Protein AF-A0A2X0I6F5-F1 (afdb_monomer_lite)

InterPro domains:
  IPR013783 Immunoglobulin-like fold [G3DSA:2.60.40.10] (90-177)
  IPR032109 Bacterial Ig-like domain (group 3) [PF16640] (88-177)

pLDDT: mean 79.2, std 23.41, range [26.03, 98.81]

Organism: NCBI:txid2219663

Foldseek 3Di:
DDDDPADDDDDQDDDPPPDDRDADADDDPDHDDWDDDDDDPPDPPDDRDTDDHDDDDPPDDPDDDDPPCVDDPNDDDDFDAFEKDKDKDKPDQEAAQLDKIKIKIAIQGPDPPFDQWWAWKFKAFVVHTDDIATDDRRMGMDMANADDAAKTFIKIWGPGDRHHDIDIHPGTRIHGHHFPDDEAPAEDAEEAEFDACGEYEHEAPYEYHYEYYYDANGEYAYYNYEYAEEYEAENYSEYYYANYEYNYEYEHENHPHAYYAAFADDDDVTGHHYHYNYHYYYYDPHDGD

Sequence (289 aa):
AVAGGPGRGGVGGNGARGGNGGGGGGGGWFGGAGGSGGGNPGNLYGAGGGGGSSYAGADATDVALLQGVNQGNGHATVSFRYDTTTTLTADTQSPLFGHPVTLTTTVGADNAAAATPTGTVTFSDGATALATVPLSDGQATFTTAAFQPGAHAITAAYSGDAGSTPSATADPTGLTVGFSEPCFTAAHHGPLTVGTGRSLCLAVGSTQDGPVTVRPGGALAVLGAQVHGPLSADGVAAFTACGSTFDGPVSVNGAVGSVLIGPGSGTPGDCAGNTFHGPLTLRGHVTSW

Secondary structure (DSSP, 8-state):
---PPPPPPPPPPPPPTTS---------TTTPPPPPP---TT-S------PPPP---TT--S--PPTTTTSSS--------B-EEEEEEES-SSPBTT--EEEEEEEEESSTTSPPP-SEEEEEETTEEEEEEE-BTTEEEEEE--PPSEEEEEEEEE---SSB--EE-SS-EEEEEB-SSPPB-SEEES-EEEPTT-EEEE-TT-EEES-EEE-TT-EEEEES-EEES-EEEES-SEEEEES-EEES-EEEES-SSEEEES--SS-TT--PPPEEES-EEEES-----

Structure (mmCIF, N/CA/C/O backbone):
data_AF-A0A2X0I6F5-F1
#
_entry.id   AF-A0A2X0I6F5-F1
#
loop_
_atom_site.group_PDB
_atom_site.id
_atom_site.type_symbol
_atom_site.label_atom_id
_atom_site.label_alt_id
_atom_site.label_comp_id
_atom_site.label_asym_id
_atom_site.label_entity_id
_atom_site.label_seq_id
_atom_site.pdbx_PDB_ins_code
_atom_site.Cartn_x
_atom_site.Cartn_y
_atom_site.Cartn_z
_atom_site.occupancy
_atom_site.B_iso_or_equiv
_atom_site.auth_seq_id
_atom_site.auth_comp_id
_atom_site.auth_asym_id
_atom_site.auth_atom_id
_atom_site.pdbx_PDB_model_num
ATOM 1 N N . ALA A 1 1 ? 30.486 20.948 -26.000 1.00 35.75 1 ALA A N 1
ATOM 2 C CA . ALA A 1 1 ? 30.825 21.554 -27.302 1.00 35.75 1 ALA A CA 1
ATOM 3 C C . ALA A 1 1 ? 32.309 21.921 -27.343 1.00 35.75 1 ALA A C 1
ATOM 5 O O . ALA A 1 1 ? 32.691 22.961 -26.828 1.00 35.75 1 ALA A O 1
ATOM 6 N N . VAL A 1 2 ? 33.133 21.056 -27.938 1.00 26.03 2 VAL A N 1
ATOM 7 C CA . VAL A 1 2 ? 34.415 21.412 -28.567 1.00 26.03 2 VAL A CA 1
ATOM 8 C C . VAL A 1 2 ? 34.417 20.627 -29.873 1.00 26.03 2 VAL A C 1
ATOM 10 O O . VAL A 1 2 ? 34.467 19.402 -29.860 1.00 26.03 2 VAL A O 1
ATOM 13 N N . ALA A 1 3 ? 34.235 21.319 -30.994 1.00 31.09 3 ALA A N 1
ATOM 14 C CA . ALA A 1 3 ? 34.274 20.706 -32.312 1.00 31.09 3 ALA A CA 1
ATOM 15 C C . ALA A 1 3 ? 35.741 20.433 -32.678 1.00 31.09 3 ALA A C 1
ATOM 17 O O . ALA A 1 3 ? 36.478 21.353 -33.028 1.00 31.09 3 ALA A O 1
ATOM 18 N N . GLY A 1 4 ? 36.177 19.178 -32.563 1.00 29.41 4 GLY A N 1
ATOM 19 C CA . GLY A 1 4 ? 37.415 18.720 -33.189 1.00 29.41 4 GLY A CA 1
ATOM 20 C C . GLY A 1 4 ? 37.189 18.597 -34.695 1.00 29.41 4 GLY A C 1
ATOM 21 O O . GLY A 1 4 ? 36.314 17.850 -35.124 1.00 29.41 4 GLY A O 1
ATOM 22 N N . GLY A 1 5 ? 37.924 19.372 -35.496 1.00 28.84 5 GLY A N 1
ATOM 23 C CA . GLY A 1 5 ? 37.852 19.305 -36.958 1.00 28.84 5 GLY A CA 1
ATOM 24 C C . GLY A 1 5 ? 38.252 17.927 -37.515 1.00 28.84 5 GLY A C 1
ATOM 25 O O . GLY A 1 5 ? 38.877 17.138 -36.804 1.00 28.84 5 GLY A O 1
ATOM 26 N N . PRO A 1 6 ? 37.928 17.624 -38.787 1.00 33.03 6 PRO A N 1
ATOM 27 C CA . PRO A 1 6 ? 38.284 16.350 -39.405 1.00 33.03 6 PRO A CA 1
ATOM 28 C C . PRO A 1 6 ? 39.809 16.172 -39.411 1.00 33.03 6 PRO A C 1
ATOM 30 O O . PRO A 1 6 ? 40.542 16.985 -39.982 1.00 33.03 6 PRO A O 1
ATOM 33 N N . GLY A 1 7 ? 40.289 15.116 -38.749 1.00 33.50 7 GLY A N 1
ATOM 34 C CA . GLY A 1 7 ? 41.703 14.757 -38.716 1.00 33.50 7 GLY A CA 1
ATOM 35 C C . GLY A 1 7 ? 42.227 14.495 -40.129 1.00 33.50 7 GLY A C 1
ATOM 36 O O . GLY A 1 7 ? 41.637 13.737 -40.896 1.00 33.50 7 GLY A O 1
ATOM 37 N N . ARG A 1 8 ? 43.337 15.141 -40.499 1.00 37.66 8 ARG A N 1
ATOM 38 C CA . ARG A 1 8 ? 44.033 14.871 -41.763 1.00 37.66 8 ARG A CA 1
ATOM 39 C C . ARG A 1 8 ? 44.790 13.550 -41.639 1.00 37.66 8 ARG A C 1
ATOM 41 O O . ARG A 1 8 ? 45.567 13.382 -40.704 1.00 37.66 8 ARG A O 1
ATOM 48 N N . GLY A 1 9 ? 44.588 12.640 -42.593 1.00 38.38 9 GLY A N 1
ATOM 49 C CA . GLY A 1 9 ? 45.345 11.392 -42.680 1.00 38.38 9 GLY A CA 1
ATOM 50 C C . GLY A 1 9 ? 46.851 11.656 -42.775 1.00 38.38 9 GLY A C 1
ATOM 51 O O . GLY A 1 9 ? 47.293 12.485 -43.572 1.00 38.38 9 GLY A O 1
ATOM 52 N N . GLY A 1 10 ? 47.636 10.966 -41.947 1.00 40.09 10 GLY A N 1
ATOM 53 C CA . GLY A 1 10 ? 49.091 10.952 -42.068 1.00 40.09 10 GLY A CA 1
ATOM 54 C C . GLY A 1 10 ? 49.519 10.217 -43.339 1.00 40.09 10 GLY A C 1
ATOM 55 O O . GLY A 1 10 ? 48.923 9.211 -43.718 1.00 40.09 10 GLY A O 1
ATOM 56 N N . VAL A 1 11 ? 50.557 10.720 -44.006 1.00 40.59 11 VAL A N 1
ATOM 57 C CA . VAL A 1 11 ? 51.144 10.073 -45.185 1.00 40.59 11 VAL A CA 1
ATOM 58 C C . VAL A 1 11 ? 51.887 8.817 -44.725 1.00 40.59 11 VAL A C 1
ATOM 60 O O . VAL A 1 11 ? 52.769 8.904 -43.871 1.00 40.59 11 VAL A O 1
ATOM 63 N N . GLY A 1 12 ? 51.531 7.652 -45.271 1.00 42.72 12 GLY A N 1
ATOM 64 C CA . GLY A 1 12 ? 52.251 6.405 -45.017 1.00 42.72 12 GLY A CA 1
ATOM 65 C C . GLY A 1 12 ? 53.734 6.541 -45.380 1.00 42.72 12 GLY A C 1
ATOM 66 O O . GLY A 1 12 ? 54.079 7.083 -46.430 1.00 42.72 12 GLY A O 1
ATOM 67 N N . GLY A 1 13 ? 54.619 6.076 -44.497 1.00 40.34 13 GLY A N 1
ATOM 68 C CA . GLY A 1 13 ? 56.057 6.077 -44.750 1.00 40.34 13 GLY A CA 1
ATOM 69 C C . GLY A 1 13 ? 56.413 5.078 -45.848 1.00 40.34 13 GLY A C 1
ATOM 70 O O . GLY A 1 13 ? 56.245 3.874 -45.673 1.00 40.34 13 GLY A O 1
ATOM 71 N N . ASN A 1 14 ? 56.937 5.565 -46.972 1.00 42.41 14 ASN A N 1
ATOM 72 C CA . ASN A 1 14 ? 57.551 4.702 -47.975 1.00 42.41 14 ASN A CA 1
ATOM 73 C C . ASN A 1 14 ? 58.881 4.174 -47.423 1.00 42.41 14 ASN A C 1
ATOM 75 O O . ASN A 1 14 ? 59.799 4.953 -47.161 1.00 42.41 14 ASN A O 1
ATOM 79 N N . GLY A 1 15 ? 59.003 2.854 -47.274 1.00 40.69 15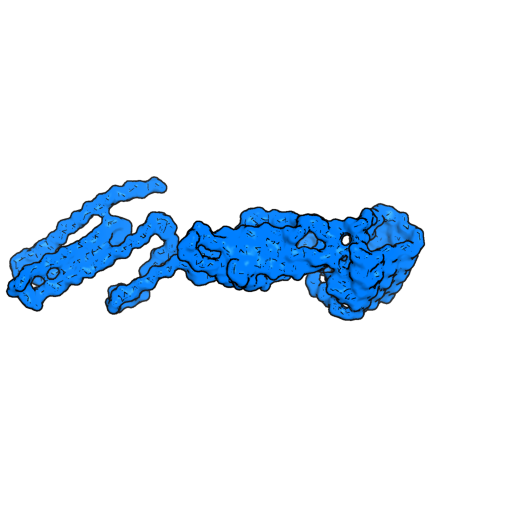 GLY A N 1
ATOM 80 C CA . GLY A 1 15 ? 60.298 2.215 -47.050 1.00 40.69 15 GLY A CA 1
ATOM 81 C C . GLY A 1 15 ? 61.239 2.541 -48.211 1.00 40.69 15 GLY A C 1
ATOM 82 O O . GLY A 1 15 ? 60.904 2.321 -49.376 1.00 40.69 15 GLY A O 1
ATOM 83 N N . ALA A 1 16 ? 62.408 3.106 -47.911 1.00 39.41 16 ALA A N 1
ATOM 84 C CA . ALA A 1 16 ? 63.447 3.312 -48.910 1.00 39.41 16 ALA A CA 1
ATOM 85 C C . ALA A 1 16 ? 63.927 1.961 -49.473 1.00 39.41 16 ALA A C 1
ATOM 87 O O . ALA A 1 16 ? 63.877 0.931 -48.796 1.00 39.41 16 ALA A O 1
ATOM 88 N N . ARG A 1 17 ? 64.387 1.984 -50.732 1.00 42.88 17 ARG A N 1
ATOM 89 C CA . ARG A 1 17 ? 64.837 0.823 -51.519 1.00 42.88 17 ARG A CA 1
ATOM 90 C C . ARG A 1 17 ? 65.667 -0.156 -50.675 1.00 42.88 17 ARG A C 1
ATOM 92 O O . ARG A 1 17 ? 66.806 0.139 -50.335 1.00 42.88 17 ARG A O 1
ATOM 99 N N . GLY A 1 18 ? 65.093 -1.329 -50.402 1.00 45.38 18 GLY A N 1
ATOM 100 C CA . GLY A 1 18 ? 65.794 -2.485 -49.833 1.00 45.38 18 GLY A CA 1
ATOM 101 C C . GLY A 1 18 ? 65.511 -2.809 -48.364 1.00 45.38 18 GLY A C 1
ATOM 102 O O . GLY A 1 18 ? 65.988 -3.835 -47.895 1.00 45.38 18 GLY A O 1
ATOM 103 N N . GLY A 1 19 ? 64.729 -2.004 -47.640 1.00 40.81 19 GLY A N 1
ATOM 104 C CA . GLY A 1 19 ? 64.292 -2.341 -46.280 1.00 40.81 19 GLY A CA 1
ATOM 105 C C . GLY A 1 19 ? 62.839 -2.805 -46.248 1.00 40.81 19 GLY A C 1
ATOM 106 O O . GLY A 1 19 ? 61.990 -2.167 -46.868 1.00 40.81 19 GLY A O 1
ATOM 107 N N . ASN A 1 20 ? 62.549 -3.890 -45.519 1.00 42.56 20 ASN A N 1
ATOM 108 C CA . ASN A 1 20 ? 61.185 -4.336 -45.218 1.00 42.56 20 ASN A CA 1
ATOM 109 C C . ASN A 1 20 ? 60.343 -3.136 -44.750 1.00 42.56 20 ASN A C 1
ATOM 111 O O . ASN A 1 20 ? 60.599 -2.568 -43.689 1.00 42.56 20 ASN A O 1
ATOM 115 N N . GLY A 1 21 ? 59.370 -2.721 -45.564 1.00 41.62 21 GLY A N 1
ATOM 116 C CA . GLY A 1 21 ? 58.470 -1.624 -45.229 1.00 41.62 21 GLY A CA 1
ATOM 117 C C . GLY A 1 21 ? 57.586 -2.034 -44.058 1.00 41.62 21 GLY A C 1
ATOM 118 O O . GLY A 1 21 ? 56.779 -2.952 -44.185 1.00 41.62 21 GLY A O 1
ATOM 119 N N . GLY A 1 22 ? 57.770 -1.382 -42.910 1.00 42.75 22 GLY A N 1
ATOM 120 C CA . GLY A 1 22 ? 56.923 -1.575 -41.739 1.00 42.75 22 GLY A CA 1
ATOM 121 C C . GLY A 1 22 ? 55.482 -1.177 -42.049 1.00 42.75 22 GLY A C 1
ATOM 122 O O . GLY A 1 22 ? 55.227 -0.077 -42.538 1.00 42.75 22 GLY A O 1
ATOM 123 N N . GLY A 1 23 ? 54.540 -2.077 -41.766 1.00 44.69 23 GLY A N 1
ATOM 124 C CA . GLY A 1 23 ? 53.114 -1.784 -41.837 1.00 44.69 23 GLY A CA 1
ATOM 125 C C . GLY A 1 23 ? 52.745 -0.722 -40.804 1.00 44.69 23 GLY A C 1
ATOM 126 O O . GLY A 1 23 ? 52.821 -0.965 -39.602 1.00 44.69 23 GLY A O 1
ATOM 127 N N . GLY A 1 24 ? 52.360 0.466 -41.266 1.00 42.66 24 GLY A N 1
ATOM 128 C CA . GLY A 1 24 ? 51.796 1.508 -40.416 1.00 42.66 24 GLY A CA 1
ATOM 129 C C . GLY A 1 24 ? 50.332 1.207 -40.112 1.00 42.66 24 GLY A C 1
ATOM 130 O O . GLY A 1 24 ? 49.461 1.543 -40.906 1.00 42.66 24 GLY A O 1
ATOM 131 N N . GLY A 1 25 ? 50.061 0.572 -38.973 1.00 44.75 25 GLY A N 1
ATOM 132 C CA . GLY A 1 25 ? 48.714 0.442 -38.417 1.00 44.75 25 GLY A CA 1
ATOM 133 C C . GLY A 1 25 ? 48.509 1.476 -37.316 1.00 44.75 25 GLY A C 1
ATOM 134 O O . GLY A 1 25 ? 48.943 1.263 -36.190 1.00 44.75 25 GLY A O 1
ATOM 135 N N . GLY A 1 26 ? 47.882 2.606 -37.636 1.00 41.06 26 GLY A N 1
ATOM 136 C CA . GLY A 1 26 ? 47.546 3.644 -36.662 1.00 41.06 26 GLY A CA 1
ATOM 137 C C . GLY A 1 26 ? 46.063 3.978 -36.719 1.00 41.06 26 GLY A C 1
ATOM 138 O O . GLY A 1 26 ? 45.663 4.842 -37.489 1.00 41.06 26 GLY A O 1
ATOM 139 N N . GLY A 1 27 ? 45.251 3.295 -35.911 1.00 39.97 27 GLY A N 1
ATOM 140 C CA . GLY A 1 27 ? 43.873 3.691 -35.625 1.00 39.97 27 GLY A CA 1
ATOM 141 C C . GLY A 1 27 ? 43.827 4.397 -34.276 1.00 39.97 27 GLY A C 1
ATOM 142 O O . GLY A 1 27 ? 43.812 3.740 -33.240 1.00 39.97 27 GLY A O 1
ATOM 143 N N . GLY A 1 28 ? 43.872 5.728 -34.281 1.00 38.62 28 GLY A N 1
ATOM 144 C CA . GLY A 1 28 ? 43.653 6.537 -33.084 1.00 38.62 28 GLY A CA 1
ATOM 145 C C . GLY A 1 28 ? 42.161 6.693 -32.791 1.00 38.62 28 GLY A C 1
ATOM 146 O O . GLY A 1 28 ? 41.360 6.880 -33.708 1.00 38.62 28 GLY A O 1
ATOM 147 N N . TRP A 1 29 ? 41.804 6.633 -31.507 1.00 41.56 29 TRP A N 1
ATOM 148 C CA . TRP A 1 29 ? 40.498 7.059 -31.006 1.00 41.56 29 TRP A CA 1
ATOM 149 C C . TRP A 1 29 ? 40.222 8.518 -31.408 1.00 41.56 29 TRP A C 1
ATOM 151 O O . TRP A 1 29 ? 41.114 9.360 -31.328 1.00 41.56 29 TRP A O 1
ATOM 161 N N . PHE A 1 30 ? 38.978 8.784 -31.820 1.00 41.03 30 PHE A N 1
ATOM 162 C CA . PHE A 1 30 ? 38.472 10.036 -32.404 1.00 41.03 30 PHE A CA 1
ATOM 163 C C . PHE A 1 30 ? 39.052 10.385 -33.791 1.00 41.03 30 PHE A C 1
ATOM 165 O O . PHE A 1 30 ? 40.019 11.127 -33.931 1.00 41.03 30 PHE A O 1
ATOM 172 N N . GLY A 1 31 ? 38.382 9.902 -34.847 1.00 43.06 31 GLY A N 1
ATOM 173 C CA . GLY A 1 31 ? 38.501 10.467 -36.199 1.00 43.06 31 GLY A CA 1
ATOM 174 C C . GLY A 1 31 ? 39.571 9.878 -37.129 1.00 43.06 31 GLY A C 1
ATOM 175 O O . GLY A 1 31 ? 39.918 10.528 -38.112 1.00 43.06 31 GLY A O 1
ATOM 176 N N . GLY A 1 32 ? 40.091 8.673 -36.875 1.00 39.78 32 GLY A N 1
ATOM 177 C CA . GLY A 1 32 ? 41.013 7.999 -37.800 1.00 39.78 32 GLY A CA 1
ATOM 178 C C . GLY A 1 32 ? 40.299 7.143 -38.856 1.00 39.78 32 GLY A C 1
ATOM 179 O O . GLY A 1 32 ? 39.608 6.192 -38.505 1.00 39.78 32 GLY A O 1
ATOM 180 N N . ALA A 1 33 ? 40.502 7.433 -40.145 1.00 43.06 33 ALA A N 1
ATOM 181 C CA . ALA A 1 33 ? 40.177 6.504 -41.231 1.00 43.06 33 ALA A CA 1
ATOM 182 C C . ALA A 1 33 ? 41.292 5.451 -41.380 1.00 43.06 33 ALA A C 1
ATOM 184 O O . ALA A 1 33 ? 42.475 5.793 -41.324 1.00 43.06 33 ALA A O 1
ATOM 185 N N . GLY A 1 34 ? 40.919 4.181 -41.571 1.00 43.41 34 GLY A N 1
ATOM 186 C CA . GLY A 1 34 ? 41.863 3.082 -41.801 1.00 43.41 34 GLY A CA 1
ATOM 187 C C . GLY A 1 34 ? 42.723 3.293 -43.054 1.00 43.41 34 GLY A C 1
ATOM 188 O O . GLY A 1 34 ? 42.237 3.754 -44.086 1.00 43.41 34 GLY A O 1
ATOM 189 N N . GLY A 1 35 ? 44.014 2.966 -42.965 1.00 43.16 35 GLY A N 1
ATOM 190 C CA . GLY A 1 35 ? 44.938 3.009 -44.099 1.00 43.16 35 GLY A CA 1
ATOM 191 C C . GLY A 1 35 ? 44.871 1.736 -44.948 1.00 43.16 35 GLY A C 1
ATOM 192 O O . GLY A 1 35 ? 44.816 0.629 -44.414 1.00 43.16 35 GLY A O 1
ATOM 193 N N . SER A 1 36 ? 44.921 1.885 -46.272 1.00 44.38 36 SER A N 1
ATOM 194 C CA . SER A 1 36 ? 45.054 0.771 -47.219 1.00 44.38 36 SER A CA 1
ATOM 195 C C . SER A 1 36 ? 46.531 0.420 -47.423 1.00 44.38 36 SER A C 1
ATOM 197 O O . SER A 1 36 ? 47.330 1.286 -47.782 1.00 44.38 36 SER A O 1
ATOM 199 N N . GLY A 1 37 ? 46.903 -0.849 -47.245 1.00 44.50 37 GLY A N 1
ATOM 200 C CA . GLY A 1 37 ? 48.235 -1.340 -47.601 1.00 44.50 37 GLY A CA 1
ATOM 201 C C . GLY A 1 37 ? 48.390 -1.487 -49.119 1.00 44.50 37 GLY A C 1
ATOM 202 O O . GLY A 1 37 ? 47.609 -2.188 -49.756 1.00 44.50 37 GLY A O 1
ATOM 203 N N . GLY A 1 38 ? 49.397 -0.838 -49.706 1.00 41.88 38 GLY A N 1
ATOM 204 C CA . GLY A 1 38 ? 49.761 -1.014 -51.114 1.00 41.88 38 GLY A CA 1
ATOM 205 C C . GLY A 1 38 ? 50.753 -2.164 -51.291 1.00 41.88 38 GLY A C 1
ATOM 206 O O . GLY A 1 38 ? 51.904 -2.047 -50.880 1.00 41.88 38 GLY A O 1
ATOM 207 N N . GLY A 1 39 ? 50.319 -3.263 -51.912 1.00 45.28 39 GLY A N 1
ATOM 208 C CA . GLY A 1 39 ? 51.197 -4.342 -52.376 1.00 45.28 39 GLY A CA 1
ATOM 209 C C . GLY A 1 39 ? 51.501 -4.210 -53.872 1.00 45.28 39 GLY A C 1
ATOM 210 O O . GLY A 1 39 ? 50.617 -3.888 -54.663 1.00 45.28 39 GLY A O 1
ATOM 211 N N . ASN A 1 40 ? 52.749 -4.460 -54.273 1.00 43.09 40 ASN A N 1
ATOM 212 C CA . ASN A 1 40 ? 53.162 -4.518 -55.679 1.00 43.09 40 ASN A CA 1
ATOM 213 C C . ASN A 1 40 ? 52.803 -5.911 -56.264 1.00 43.09 40 ASN A C 1
ATOM 215 O O . ASN A 1 40 ? 53.197 -6.900 -55.644 1.00 43.09 40 ASN A O 1
ATOM 219 N N . PRO A 1 41 ? 52.136 -6.056 -57.432 1.00 45.97 41 PRO A N 1
ATOM 220 C CA . PRO A 1 41 ? 51.598 -7.347 -57.907 1.00 45.97 41 PRO A CA 1
ATOM 221 C C . PRO A 1 41 ? 52.640 -8.420 -58.278 1.00 45.97 41 PRO A C 1
ATOM 223 O O . PRO A 1 41 ? 52.269 -9.525 -58.660 1.00 45.97 41 PRO A O 1
ATOM 226 N N . GLY A 1 42 ? 53.937 -8.101 -58.216 1.00 47.50 42 GLY A N 1
ATOM 227 C CA . GLY A 1 42 ? 55.028 -8.957 -58.694 1.00 47.50 42 GLY A CA 1
ATOM 228 C C . GLY A 1 42 ? 55.922 -9.581 -57.618 1.00 47.50 42 GLY A C 1
ATOM 229 O O . GLY A 1 42 ? 56.912 -10.209 -57.981 1.00 47.50 42 GLY A O 1
ATOM 230 N N . ASN A 1 43 ? 55.643 -9.404 -56.320 1.00 44.62 43 ASN A N 1
ATOM 231 C CA . ASN A 1 43 ? 56.474 -9.972 -55.250 1.00 44.62 43 ASN A CA 1
ATOM 232 C C . ASN A 1 43 ? 55.610 -10.670 -54.186 1.00 44.62 43 ASN A C 1
ATOM 234 O O . ASN A 1 43 ? 54.793 -10.036 -53.527 1.00 44.62 43 ASN A O 1
ATOM 238 N N . LEU A 1 44 ? 55.802 -11.982 -54.024 1.00 44.00 44 LEU A N 1
ATOM 239 C CA . LEU A 1 44 ? 54.988 -12.894 -53.201 1.00 44.00 44 LEU A CA 1
ATOM 240 C C . LEU A 1 44 ? 55.193 -12.764 -51.675 1.00 44.00 44 LEU A C 1
ATOM 242 O O . LEU A 1 44 ? 54.665 -13.577 -50.923 1.00 44.00 44 LEU A O 1
ATOM 246 N N . TYR A 1 45 ? 55.892 -11.735 -51.187 1.00 42.94 45 TYR A N 1
ATOM 247 C CA . TYR A 1 45 ? 56.078 -11.494 -49.751 1.00 42.94 45 TYR A CA 1
ATOM 248 C C . TYR A 1 45 ? 55.804 -10.028 -49.403 1.00 42.94 45 TYR A C 1
ATOM 250 O O . TYR A 1 45 ? 56.675 -9.167 -49.508 1.00 42.94 45 TYR A O 1
ATOM 258 N N . GLY A 1 46 ? 54.565 -9.748 -48.998 1.00 38.84 46 GLY A N 1
ATOM 259 C CA . GLY A 1 46 ? 54.124 -8.423 -48.565 1.00 38.84 46 GLY A CA 1
ATOM 260 C C . GLY A 1 46 ? 52.621 -8.378 -48.311 1.00 38.84 46 GLY A C 1
ATOM 261 O O . GLY A 1 46 ? 51.898 -7.679 -49.013 1.00 38.84 46 GLY A O 1
ATOM 262 N N . ALA A 1 47 ? 52.131 -9.159 -47.346 1.00 42.19 47 ALA A N 1
ATOM 263 C CA . ALA A 1 47 ? 50.737 -9.090 -46.918 1.00 42.19 47 ALA A CA 1
ATOM 264 C C . ALA A 1 47 ? 50.523 -7.815 -46.081 1.00 42.19 47 ALA A C 1
ATOM 266 O O . ALA A 1 47 ? 50.882 -7.762 -44.907 1.00 42.19 47 ALA A O 1
ATOM 267 N N . GLY A 1 48 ? 49.974 -6.768 -46.697 1.00 41.59 48 GLY A N 1
ATOM 268 C CA . GLY A 1 48 ? 49.501 -5.583 -45.985 1.00 41.59 48 GLY A CA 1
ATOM 269 C C . GLY A 1 48 ? 48.155 -5.874 -45.323 1.00 41.59 48 GLY A C 1
ATOM 270 O O . GLY A 1 48 ? 47.166 -6.089 -46.018 1.00 41.59 48 GLY A O 1
ATOM 271 N N . GLY A 1 49 ? 48.111 -5.899 -43.990 1.00 43.56 49 GLY A N 1
ATOM 272 C CA . GLY A 1 49 ? 46.864 -6.031 -43.236 1.00 43.56 49 GLY A CA 1
ATOM 273 C C . GLY A 1 49 ? 46.075 -4.720 -43.241 1.00 43.56 49 GLY A C 1
ATOM 274 O O . GLY A 1 49 ? 46.594 -3.689 -42.821 1.00 43.56 49 GLY A O 1
ATOM 275 N N . GLY A 1 50 ? 44.826 -4.753 -43.712 1.00 44.41 50 GLY A N 1
ATOM 276 C CA . GLY A 1 50 ? 43.876 -3.654 -43.536 1.00 44.41 50 GLY A CA 1
ATOM 277 C C . GLY A 1 50 ? 43.279 -3.706 -42.131 1.00 44.41 50 GLY A C 1
ATOM 278 O O . GLY A 1 50 ? 42.588 -4.663 -41.793 1.00 44.41 50 GLY A O 1
ATOM 279 N N . GLY A 1 51 ? 43.558 -2.701 -41.301 1.00 47.84 51 GLY A N 1
ATOM 280 C CA . GLY A 1 51 ? 42.892 -2.540 -40.009 1.00 47.84 51 GLY A CA 1
ATOM 281 C C . GLY A 1 51 ? 41.529 -1.877 -40.202 1.00 47.84 51 GLY A C 1
ATOM 282 O O . GLY A 1 51 ? 41.464 -0.754 -40.699 1.00 47.84 51 GLY A O 1
ATOM 283 N N . GLY A 1 52 ? 40.445 -2.557 -39.827 1.00 46.09 52 GLY A N 1
ATOM 284 C CA . GLY A 1 52 ? 39.120 -1.941 -39.751 1.00 46.09 52 GLY A CA 1
ATOM 285 C C . GLY A 1 52 ? 39.075 -0.900 -38.630 1.00 46.09 52 GLY A C 1
ATOM 286 O O . GLY A 1 52 ? 39.558 -1.149 -37.529 1.00 46.09 52 GLY A O 1
ATOM 287 N N . SER A 1 53 ? 38.510 0.274 -38.902 1.00 51.09 53 SER A N 1
ATOM 288 C CA . SER A 1 53 ? 38.225 1.292 -37.888 1.00 51.09 53 SER A CA 1
ATOM 289 C C . SER A 1 53 ? 36.801 1.105 -37.362 1.00 51.09 53 SER A C 1
ATOM 291 O O . SER A 1 53 ? 35.857 1.118 -38.151 1.00 51.09 53 SER A O 1
ATOM 293 N N . SER A 1 54 ? 36.628 0.960 -36.049 1.00 53.12 54 SER A N 1
ATOM 294 C CA . SER A 1 54 ? 35.318 1.018 -35.390 1.00 53.12 54 SER A CA 1
ATOM 295 C C . SER A 1 54 ? 35.013 2.453 -34.947 1.00 53.12 54 SER A C 1
ATOM 297 O O . SER A 1 54 ? 35.873 3.116 -34.369 1.00 53.12 54 SER A O 1
ATOM 299 N N . TYR A 1 55 ? 33.794 2.925 -35.207 1.00 54.09 55 TYR A N 1
ATOM 300 C CA . TYR A 1 55 ? 33.303 4.248 -34.811 1.00 54.09 55 TYR A CA 1
ATOM 301 C C . TYR A 1 55 ? 32.267 4.100 -33.693 1.00 54.09 55 TYR A C 1
ATOM 303 O O . TYR A 1 55 ? 31.328 3.320 -33.833 1.00 54.09 55 TYR A O 1
ATOM 311 N N . ALA A 1 56 ? 32.432 4.857 -32.609 1.00 53.50 56 ALA A N 1
ATOM 312 C CA . ALA A 1 56 ? 31.403 5.068 -31.597 1.00 53.50 56 ALA A CA 1
ATOM 313 C C . ALA A 1 56 ? 30.845 6.490 -31.754 1.00 53.50 56 ALA A C 1
ATOM 315 O O . ALA A 1 56 ? 31.613 7.433 -31.970 1.00 53.50 56 ALA A O 1
ATOM 316 N N . GLY A 1 57 ? 29.519 6.628 -31.679 1.00 50.84 57 GLY A N 1
ATOM 317 C CA . GLY A 1 57 ? 28.837 7.923 -31.704 1.00 50.84 57 GLY A CA 1
ATOM 318 C C . GLY A 1 57 ? 29.273 8.820 -30.544 1.00 50.84 57 GLY A C 1
ATOM 319 O O . GLY A 1 57 ? 29.772 8.341 -29.528 1.00 50.84 57 GLY A O 1
ATOM 320 N N . ALA A 1 58 ? 29.104 10.135 -30.695 1.00 53.06 58 ALA A N 1
ATOM 321 C CA . ALA A 1 58 ? 29.495 11.110 -29.668 1.00 53.06 58 ALA A CA 1
ATOM 322 C C . ALA A 1 58 ? 28.666 11.000 -28.369 1.00 53.06 58 ALA A C 1
ATOM 324 O O . ALA A 1 58 ? 29.043 11.567 -27.347 1.00 53.06 58 ALA A O 1
ATOM 325 N N . ASP A 1 59 ? 27.545 10.293 -28.439 1.00 52.19 59 ASP A N 1
ATOM 326 C CA . ASP A 1 59 ? 26.588 9.973 -27.385 1.00 52.19 59 ASP A CA 1
ATOM 327 C C . ASP A 1 59 ? 26.819 8.591 -26.746 1.00 52.19 59 ASP A C 1
ATOM 329 O O . ASP A 1 59 ? 26.161 8.256 -25.765 1.00 52.19 59 ASP A O 1
ATOM 333 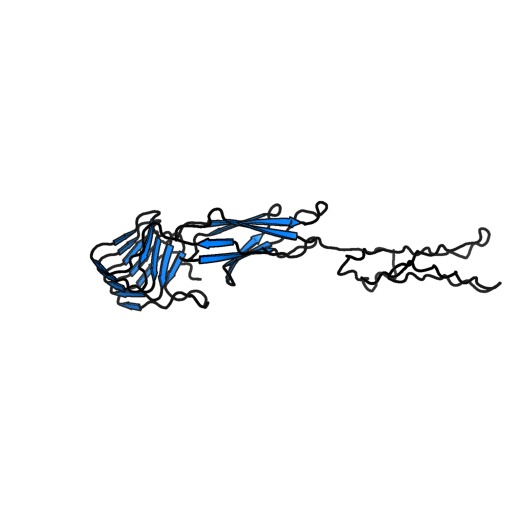N N . ALA A 1 60 ? 27.765 7.793 -27.254 1.00 53.38 60 ALA A N 1
ATOM 334 C CA . ALA A 1 60 ? 28.057 6.477 -26.699 1.00 53.38 60 ALA A CA 1
ATOM 335 C C . ALA A 1 60 ? 28.771 6.583 -25.338 1.00 53.38 60 ALA A C 1
ATOM 337 O O . ALA A 1 60 ? 29.857 7.158 -25.226 1.00 53.38 60 ALA A O 1
ATOM 338 N N . THR A 1 61 ? 28.187 5.974 -24.308 1.00 52.94 61 THR A N 1
ATOM 339 C CA . THR A 1 61 ? 28.767 5.810 -22.966 1.00 52.94 61 THR A CA 1
ATOM 340 C C . THR A 1 61 ? 29.233 4.360 -22.756 1.00 52.94 61 THR A C 1
ATOM 342 O O . THR A 1 61 ? 28.858 3.469 -23.514 1.00 52.94 61 THR A O 1
ATOM 345 N N . ASP A 1 62 ? 30.119 4.115 -21.781 1.00 54.00 62 ASP A N 1
ATOM 346 C CA . ASP A 1 62 ? 30.651 2.776 -21.439 1.00 54.00 62 ASP A CA 1
ATOM 347 C C . ASP A 1 62 ? 31.331 1.989 -22.584 1.00 54.00 62 ASP A C 1
ATOM 349 O O . ASP A 1 62 ? 31.386 0.757 -22.588 1.00 54.00 62 ASP A O 1
ATOM 353 N N . VAL A 1 63 ? 31.939 2.688 -23.546 1.00 56.19 63 VAL A N 1
ATOM 354 C CA . VAL A 1 63 ? 32.723 2.042 -24.608 1.00 56.19 63 VAL A CA 1
ATOM 355 C C . VAL A 1 63 ? 34.124 1.696 -24.098 1.00 56.19 63 VAL A C 1
ATOM 357 O O . VAL A 1 63 ? 34.981 2.568 -23.951 1.00 56.19 63 VAL A O 1
ATOM 360 N N . ALA A 1 64 ? 34.387 0.408 -23.875 1.00 56.00 64 ALA A N 1
ATOM 361 C CA . ALA A 1 64 ? 35.701 -0.097 -23.484 1.00 56.00 64 ALA A CA 1
ATOM 362 C C . ALA A 1 64 ? 36.195 -1.196 -24.434 1.00 56.00 64 ALA A C 1
ATOM 364 O O . ALA A 1 64 ? 35.444 -2.074 -24.853 1.00 56.00 64 ALA A O 1
ATOM 365 N N . LEU A 1 65 ? 37.495 -1.178 -24.743 1.00 54.84 65 LEU A N 1
ATOM 366 C CA . LEU A 1 65 ? 38.162 -2.315 -25.374 1.00 54.84 65 LEU A CA 1
ATOM 367 C C . LEU A 1 65 ? 38.421 -3.378 -24.303 1.00 54.84 65 LEU A C 1
ATOM 369 O O . LEU A 1 65 ? 39.104 -3.100 -23.315 1.00 54.84 65 LEU A O 1
ATOM 373 N N . LEU A 1 66 ? 37.930 -4.604 -24.502 1.00 52.97 66 LEU A N 1
ATOM 374 C CA . LEU A 1 66 ? 38.333 -5.725 -23.653 1.00 52.97 66 LEU A CA 1
ATOM 375 C C . LEU A 1 66 ? 39.841 -5.968 -23.838 1.00 52.97 66 LEU A C 1
ATOM 377 O O . LEU A 1 66 ? 40.327 -6.193 -24.948 1.00 52.97 66 LEU A O 1
ATOM 381 N N . GLN A 1 67 ? 40.616 -5.919 -22.755 1.00 49.84 67 GLN A N 1
ATOM 382 C CA . GLN A 1 67 ? 42.040 -6.242 -22.834 1.00 49.84 67 GLN A CA 1
ATOM 383 C C . GLN A 1 67 ? 42.211 -7.743 -23.113 1.00 49.84 67 GLN A C 1
ATOM 385 O O . GLN A 1 67 ? 41.668 -8.574 -22.394 1.00 49.84 67 GLN A O 1
ATOM 390 N N . GLY A 1 68 ? 42.949 -8.089 -24.174 1.00 49.28 68 GLY A N 1
ATOM 391 C CA . GLY A 1 68 ? 43.212 -9.480 -24.575 1.00 49.28 68 GLY A CA 1
ATOM 392 C C . GLY A 1 68 ? 42.517 -9.947 -25.860 1.00 49.28 68 GLY A C 1
ATOM 393 O O . GLY A 1 68 ? 42.955 -10.937 -26.433 1.00 49.28 68 GLY A O 1
ATOM 394 N N . VAL A 1 69 ? 41.529 -9.212 -26.390 1.00 51.41 69 VAL A N 1
ATOM 395 C CA . VAL A 1 69 ? 40.958 -9.474 -27.737 1.00 51.41 69 VAL A CA 1
ATOM 396 C C . VAL A 1 69 ? 41.723 -8.776 -28.874 1.00 51.41 69 VAL A C 1
ATOM 398 O O . VAL A 1 69 ? 41.400 -8.948 -30.043 1.00 51.41 69 VAL A O 1
ATOM 401 N N . ASN A 1 70 ? 42.792 -8.041 -28.547 1.00 50.56 70 ASN A N 1
ATOM 402 C CA . ASN A 1 70 ? 43.659 -7.347 -29.513 1.00 50.56 70 ASN A CA 1
ATOM 403 C C . ASN A 1 70 ? 44.697 -8.270 -30.193 1.00 50.56 70 ASN A C 1
ATOM 405 O O . ASN A 1 70 ? 45.555 -7.783 -30.925 1.00 50.56 70 ASN A O 1
ATOM 409 N N . GLN A 1 71 ? 44.663 -9.582 -29.926 1.00 48.69 71 GLN A N 1
ATOM 410 C CA . GLN A 1 71 ? 45.551 -10.593 -30.514 1.00 48.69 71 GLN A CA 1
ATOM 411 C C . GLN A 1 71 ? 44.735 -11.890 -30.729 1.00 48.69 71 GLN A C 1
ATOM 413 O O . GLN A 1 71 ? 44.586 -12.689 -29.809 1.00 48.69 71 GLN A O 1
ATOM 418 N N . GLY A 1 72 ? 44.140 -12.090 -31.910 1.00 53.50 72 GLY A N 1
ATOM 419 C CA . GLY A 1 72 ? 43.276 -13.248 -32.195 1.00 53.50 72 GLY A CA 1
ATOM 420 C C . GLY A 1 72 ? 42.407 -13.068 -33.444 1.00 53.50 72 GLY A C 1
ATOM 421 O O . GLY A 1 72 ? 42.562 -12.089 -34.166 1.00 53.50 72 GLY A O 1
ATOM 422 N N . ASN A 1 73 ? 41.477 -13.996 -33.694 1.00 56.12 73 ASN A N 1
ATOM 423 C CA . ASN A 1 73 ? 40.561 -14.089 -34.850 1.00 56.12 73 ASN A CA 1
ATOM 424 C C . ASN A 1 73 ? 39.546 -12.926 -35.015 1.00 56.12 73 ASN A C 1
ATOM 426 O O . ASN A 1 73 ? 38.532 -13.088 -35.688 1.00 56.12 73 ASN A O 1
ATOM 430 N N . GLY A 1 74 ? 39.826 -11.747 -34.449 1.00 53.69 74 GLY A N 1
ATOM 431 C CA . GLY A 1 74 ? 39.168 -10.487 -34.804 1.00 53.69 74 GLY A CA 1
ATOM 432 C C . GLY A 1 74 ? 37.731 -10.314 -34.312 1.00 53.69 74 GLY A C 1
ATOM 433 O O . GLY A 1 74 ? 37.021 -9.463 -34.839 1.00 53.69 74 GLY A O 1
ATOM 434 N N . HIS A 1 75 ? 37.278 -11.093 -33.327 1.00 51.62 75 HIS A N 1
ATOM 435 C CA . HIS A 1 75 ? 35.922 -10.964 -32.796 1.00 51.62 75 HIS A CA 1
ATOM 436 C C . HIS A 1 75 ? 35.853 -9.892 -31.696 1.00 51.62 75 HIS A C 1
ATOM 438 O O . HIS A 1 75 ? 36.312 -10.113 -30.575 1.00 51.62 75 HIS A O 1
ATOM 444 N N . ALA A 1 76 ? 35.256 -8.741 -32.009 1.00 54.47 76 ALA A N 1
ATOM 445 C CA . ALA A 1 76 ? 34.918 -7.699 -31.042 1.00 54.47 76 ALA A CA 1
ATOM 446 C C . ALA A 1 76 ? 33.408 -7.719 -30.769 1.00 54.47 76 ALA A C 1
ATOM 448 O O . ALA A 1 76 ? 32.609 -7.578 -31.692 1.00 54.47 76 ALA A O 1
ATOM 449 N N . THR A 1 77 ? 33.020 -7.882 -29.503 1.00 57.03 77 THR A N 1
ATOM 450 C CA . THR A 1 77 ? 31.619 -7.772 -29.074 1.00 57.03 77 THR A CA 1
ATOM 451 C C . THR A 1 77 ? 31.375 -6.363 -28.549 1.00 57.03 77 THR A C 1
ATOM 453 O O . THR A 1 77 ? 32.039 -5.941 -27.604 1.00 57.03 77 THR A O 1
ATOM 456 N N . VAL A 1 78 ? 30.423 -5.647 -29.149 1.00 65.62 78 VAL A N 1
ATOM 457 C CA . VAL A 1 78 ? 29.926 -4.363 -28.641 1.00 65.62 78 VAL A CA 1
ATOM 458 C C . VAL A 1 78 ? 28.598 -4.626 -27.945 1.00 65.62 78 VAL A C 1
ATOM 460 O O . VAL A 1 78 ? 27.657 -5.097 -28.581 1.00 65.62 78 VAL A O 1
ATOM 463 N N . SER A 1 79 ? 28.535 -4.325 -26.651 1.00 66.75 79 SER A N 1
ATOM 464 C CA . SER A 1 79 ? 27.310 -4.400 -25.856 1.00 66.75 79 SER A CA 1
ATOM 465 C C . SER A 1 79 ? 26.910 -2.994 -25.435 1.00 66.75 79 SER A C 1
ATOM 467 O O . SER A 1 79 ? 27.752 -2.227 -24.976 1.00 66.75 79 SER A O 1
ATOM 469 N N . PHE A 1 80 ? 25.634 -2.666 -25.577 1.00 77.25 80 PHE A N 1
ATOM 470 C CA . PHE A 1 80 ? 25.056 -1.397 -25.150 1.00 77.25 80 PHE A CA 1
ATOM 471 C C . PHE A 1 80 ? 23.662 -1.655 -24.576 1.00 77.25 80 PHE A C 1
ATOM 473 O O . PHE A 1 80 ? 23.067 -2.704 -24.833 1.00 77.25 80 PHE A O 1
ATOM 480 N N . ARG A 1 81 ? 23.168 -0.714 -23.770 1.00 88.44 81 ARG A N 1
ATOM 481 C CA . ARG A 1 81 ? 21.825 -0.754 -23.184 1.00 88.44 81 ARG A CA 1
ATOM 482 C C . ARG A 1 81 ? 21.030 0.459 -23.641 1.00 88.44 81 ARG A C 1
ATOM 484 O O . ARG A 1 81 ? 21.616 1.500 -23.926 1.00 88.44 81 ARG A O 1
ATOM 491 N N . TYR A 1 82 ? 19.718 0.304 -23.709 1.00 91.62 82 TYR A N 1
ATOM 492 C CA . TYR A 1 82 ? 18.788 1.373 -24.037 1.00 91.62 82 TYR A CA 1
ATOM 493 C C . TYR A 1 82 ? 18.216 1.999 -22.773 1.00 91.62 82 TYR A C 1
ATOM 495 O O . TYR A 1 82 ? 17.929 1.289 -21.808 1.00 91.62 82 TYR A O 1
ATOM 503 N N . ASP A 1 83 ? 18.017 3.312 -22.810 1.00 95.69 83 ASP A N 1
ATOM 504 C CA . ASP A 1 83 ? 17.282 4.003 -21.761 1.00 95.69 83 ASP A CA 1
ATOM 505 C C . ASP A 1 83 ? 15.818 3.575 -21.722 1.00 95.69 83 ASP A C 1
ATOM 507 O O . ASP A 1 83 ? 15.246 3.131 -22.727 1.00 95.69 83 ASP A O 1
ATOM 511 N N . THR A 1 84 ? 15.240 3.641 -20.525 1.00 97.88 84 THR A N 1
ATOM 512 C CA . THR A 1 84 ? 13.858 3.246 -20.278 1.00 97.88 84 THR A CA 1
ATOM 513 C C . THR A 1 84 ? 13.085 4.329 -19.548 1.00 97.88 84 THR A C 1
ATOM 515 O O . THR A 1 84 ? 13.600 5.005 -18.656 1.00 97.88 84 THR A O 1
ATOM 518 N N . THR A 1 85 ? 11.797 4.407 -19.865 1.00 98.00 85 THR A N 1
ATOM 519 C CA . THR A 1 85 ? 10.821 5.220 -19.150 1.00 98.00 85 THR A CA 1
ATOM 520 C C . THR A 1 85 ? 9.911 4.313 -18.328 1.00 98.00 85 THR A C 1
ATOM 522 O O . THR A 1 85 ? 9.251 3.417 -18.862 1.00 98.00 85 THR A O 1
ATOM 525 N N . THR A 1 86 ? 9.841 4.576 -17.021 1.00 98.56 86 THR A N 1
ATOM 526 C CA . THR A 1 86 ? 8.947 3.881 -16.087 1.00 98.56 86 THR A CA 1
ATOM 527 C C . THR A 1 86 ? 7.763 4.775 -15.726 1.00 98.56 86 THR A C 1
ATOM 529 O O . THR A 1 86 ? 7.933 5.893 -15.240 1.00 98.56 86 THR A O 1
ATOM 532 N N . THR A 1 87 ? 6.547 4.265 -15.915 1.00 98.25 87 THR A N 1
ATOM 533 C CA . THR A 1 87 ? 5.295 4.936 -15.534 1.00 98.25 87 THR A CA 1
ATOM 534 C C . THR A 1 87 ? 4.514 4.083 -14.547 1.00 98.25 87 THR A C 1
ATOM 536 O O . THR A 1 87 ? 4.537 2.857 -14.631 1.00 98.25 87 THR A O 1
ATOM 539 N N . LEU A 1 88 ? 3.821 4.722 -13.608 1.00 98.56 88 LEU A N 1
ATOM 540 C CA . LEU A 1 88 ? 3.012 4.063 -12.587 1.00 98.56 88 LEU A CA 1
ATOM 541 C C . LEU A 1 88 ? 1.592 4.620 -12.625 1.00 98.56 88 LEU A C 1
ATOM 543 O O . LEU A 1 88 ? 1.387 5.823 -12.764 1.00 98.56 88 LEU A O 1
ATOM 547 N N . THR A 1 89 ? 0.621 3.728 -12.476 1.00 98.06 89 THR A N 1
ATOM 548 C CA . THR A 1 89 ? -0.795 4.062 -12.331 1.00 98.06 89 THR A CA 1
ATOM 549 C C . THR A 1 89 ? -1.404 3.252 -11.195 1.00 98.06 89 THR A C 1
ATOM 551 O O . THR A 1 89 ? -0.946 2.149 -10.892 1.00 98.06 89 THR A O 1
ATOM 554 N N . ALA A 1 90 ? -2.440 3.804 -10.572 1.00 98.00 90 ALA A N 1
ATOM 555 C CA . ALA A 1 90 ? -3.278 3.114 -9.602 1.00 98.00 90 ALA A CA 1
ATOM 556 C C . ALA A 1 90 ? -4.710 3.040 -10.140 1.00 98.00 90 ALA A C 1
ATOM 558 O O . ALA A 1 90 ? -5.162 3.968 -10.816 1.00 98.00 90 ALA A O 1
ATOM 559 N N . ASP A 1 91 ? -5.426 1.962 -9.831 1.00 98.06 91 ASP A N 1
ATOM 560 C CA . ASP A 1 91 ? -6.848 1.808 -10.170 1.00 98.06 91 ASP A CA 1
ATOM 561 C C . ASP A 1 91 ? -7.750 2.836 -9.464 1.00 98.06 91 ASP A C 1
ATOM 563 O O . ASP A 1 91 ? -8.787 3.233 -9.996 1.00 98.06 91 ASP A O 1
ATOM 567 N N . THR A 1 92 ? -7.333 3.319 -8.294 1.00 97.31 92 THR A N 1
ATOM 568 C CA . THR A 1 92 ? -7.945 4.444 -7.584 1.00 97.31 92 THR A CA 1
ATOM 569 C C . THR A 1 92 ? -6.897 5.257 -6.831 1.00 97.31 92 THR A C 1
ATOM 571 O O . THR A 1 92 ? -5.930 4.712 -6.310 1.00 97.31 92 THR A O 1
ATOM 574 N N . GLN A 1 93 ? -7.110 6.571 -6.730 1.00 96.19 93 GLN A N 1
ATOM 575 C CA . GLN A 1 93 ? -6.289 7.477 -5.914 1.00 96.19 93 GLN A CA 1
ATOM 576 C C . GLN A 1 93 ? -6.900 7.761 -4.534 1.00 96.19 93 GLN A C 1
ATOM 578 O O . GLN A 1 93 ? -6.296 8.440 -3.704 1.00 96.19 93 GLN A O 1
ATOM 583 N N . SER A 1 94 ? -8.113 7.268 -4.274 1.00 96.81 94 SER A N 1
ATOM 584 C CA . SER A 1 94 ? -8.833 7.487 -3.013 1.00 96.81 94 SER A CA 1
ATOM 585 C C . SER A 1 94 ? -9.480 6.195 -2.508 1.00 96.81 94 SER A C 1
ATOM 587 O O . SER A 1 94 ? -10.709 6.092 -2.464 1.00 96.81 94 SER A O 1
ATOM 589 N N . PRO A 1 95 ? -8.678 5.166 -2.184 1.00 96.00 95 PRO A N 1
ATOM 590 C CA . PRO A 1 95 ? -9.196 3.918 -1.643 1.00 96.00 95 PRO A CA 1
ATOM 591 C C . PRO A 1 95 ? -9.780 4.102 -0.240 1.00 96.00 95 PRO A C 1
ATOM 593 O O . PRO A 1 95 ? -9.388 4.983 0.526 1.00 96.00 95 PRO A O 1
ATOM 596 N N . LEU A 1 96 ? -10.704 3.217 0.121 1.00 96.25 96 LEU A N 1
ATOM 597 C CA . LEU A 1 96 ? -11.162 3.081 1.498 1.00 96.25 96 LEU A CA 1
ATOM 598 C C . LEU A 1 96 ? -10.184 2.207 2.286 1.00 96.25 96 LEU A C 1
ATOM 600 O O . LEU A 1 96 ? -9.656 1.229 1.759 1.00 96.25 96 LEU A O 1
ATOM 604 N N . PHE A 1 97 ? -9.990 2.506 3.569 1.00 95.38 97 PHE A N 1
ATOM 605 C CA . PHE A 1 97 ? -9.174 1.673 4.450 1.00 95.38 97 PHE A CA 1
ATOM 606 C C . PHE A 1 97 ? -9.631 0.200 4.421 1.00 95.38 97 PHE A C 1
ATOM 608 O O . PHE A 1 97 ? -10.833 -0.091 4.462 1.00 95.38 97 PHE A O 1
ATOM 615 N N . GLY A 1 98 ? -8.668 -0.718 4.298 1.00 91.88 98 GLY A N 1
ATOM 616 C CA . GLY A 1 98 ? -8.895 -2.161 4.165 1.00 91.88 98 GLY A CA 1
ATOM 617 C C . GLY A 1 98 ? -9.384 -2.636 2.793 1.00 91.88 98 GLY A C 1
ATOM 618 O O . GLY A 1 98 ? -9.676 -3.821 2.644 1.00 91.88 98 GLY A O 1
ATOM 619 N N . HIS A 1 99 ? -9.480 -1.754 1.792 1.00 94.06 99 HIS A N 1
ATOM 620 C CA . HIS A 1 99 ? -9.825 -2.141 0.423 1.00 94.06 99 HIS A CA 1
ATOM 621 C C . HIS A 1 99 ? -8.569 -2.281 -0.447 1.00 94.06 99 HIS A C 1
ATOM 623 O O . HIS A 1 99 ? -7.621 -1.511 -0.282 1.00 94.06 99 HIS A O 1
ATOM 629 N N . PRO A 1 100 ? -8.545 -3.258 -1.371 1.00 94.25 100 PRO A N 1
ATOM 630 C CA . PRO A 1 100 ? -7.407 -3.464 -2.251 1.00 94.25 100 PRO A CA 1
ATOM 631 C C . PRO A 1 100 ? -7.253 -2.320 -3.257 1.00 94.25 100 PRO A C 1
ATOM 633 O O . PRO A 1 100 ? -8.238 -1.809 -3.786 1.00 94.25 100 PRO A O 1
ATOM 636 N N . VAL A 1 101 ? -6.000 -1.979 -3.541 1.00 96.69 101 VAL A N 1
ATOM 637 C CA . VAL A 1 101 ? -5.557 -1.078 -4.608 1.00 96.69 101 VAL A CA 1
ATOM 638 C C . VAL A 1 101 ? -4.658 -1.871 -5.534 1.00 96.69 101 VAL A C 1
ATOM 640 O O . VAL A 1 101 ? -3.768 -2.589 -5.064 1.00 96.69 101 VAL A O 1
ATOM 643 N N . THR A 1 102 ? -4.871 -1.723 -6.834 1.00 98.25 102 THR A N 1
ATOM 644 C CA . THR A 1 102 ? -4.029 -2.321 -7.870 1.00 98.25 102 THR A CA 1
ATOM 645 C C . THR A 1 102 ? -3.124 -1.260 -8.473 1.00 98.25 102 THR A C 1
ATOM 647 O O . THR A 1 102 ? -3.576 -0.309 -9.109 1.00 98.25 102 THR A O 1
ATOM 650 N N . LEU A 1 103 ? -1.824 -1.453 -8.290 1.00 98.56 103 LEU A N 1
ATOM 651 C CA . LEU A 1 103 ? -0.761 -0.647 -8.862 1.00 98.56 103 LEU A CA 1
ATOM 652 C C . LEU A 1 103 ? -0.248 -1.323 -10.129 1.00 98.56 103 LEU A C 1
ATOM 654 O O . LEU A 1 103 ? 0.078 -2.510 -10.118 1.00 98.56 103 LEU A O 1
ATOM 658 N N . THR A 1 104 ? -0.173 -0.564 -11.217 1.00 98.50 104 THR A N 1
ATOM 659 C CA . THR A 1 104 ? 0.314 -1.049 -12.510 1.00 98.50 104 THR A CA 1
ATOM 660 C C . THR A 1 104 ? 1.449 -0.168 -12.997 1.00 98.50 104 THR A C 1
ATOM 662 O O . THR A 1 104 ? 1.261 1.026 -13.249 1.00 98.50 104 THR A O 1
ATOM 665 N N . THR A 1 105 ? 2.621 -0.774 -13.153 1.00 98.69 105 THR A N 1
ATOM 666 C CA . THR A 1 105 ? 3.809 -0.138 -13.715 1.00 98.69 105 THR A CA 1
ATOM 667 C C . THR A 1 105 ? 4.016 -0.598 -15.143 1.00 98.69 105 THR A C 1
ATOM 669 O O . THR A 1 105 ? 3.988 -1.796 -15.408 1.00 98.69 105 THR A O 1
ATOM 672 N N . THR A 1 106 ? 4.273 0.346 -16.046 1.00 98.44 106 THR A N 1
ATOM 673 C CA . THR A 1 106 ? 4.687 0.062 -17.424 1.00 98.44 106 THR A CA 1
ATOM 674 C C . THR A 1 106 ? 6.089 0.610 -17.644 1.00 98.44 106 THR A C 1
ATOM 676 O O . THR A 1 106 ? 6.349 1.782 -17.358 1.00 98.44 106 THR A O 1
ATOM 679 N N . VAL A 1 107 ? 6.975 -0.240 -18.152 1.00 98.50 107 VAL A N 1
ATOM 680 C CA . VAL A 1 107 ? 8.364 0.070 -18.486 1.00 98.50 107 VAL A CA 1
ATOM 681 C C . VAL A 1 107 ? 8.523 -0.061 -19.995 1.00 98.50 107 VAL A C 1
ATOM 683 O O . VAL A 1 107 ? 8.386 -1.148 -20.558 1.00 98.50 107 VAL A O 1
ATOM 686 N N . GLY A 1 108 ? 8.792 1.062 -20.652 1.00 96.69 108 GLY A N 1
ATOM 687 C CA . GLY A 1 108 ? 9.075 1.114 -22.083 1.00 96.69 108 GLY A CA 1
ATOM 688 C C . GLY A 1 108 ? 10.539 1.441 -22.327 1.00 96.69 108 GLY A C 1
ATOM 689 O O . GLY A 1 108 ? 11.122 2.229 -21.589 1.00 96.69 108 GLY A O 1
ATOM 690 N N . ALA A 1 109 ? 11.128 0.857 -23.367 1.00 95.31 109 ALA A N 1
ATOM 691 C CA . ALA A 1 109 ? 12.397 1.348 -23.885 1.00 95.31 109 ALA A CA 1
ATOM 692 C C . ALA A 1 109 ? 12.166 2.650 -24.663 1.00 95.31 109 ALA A C 1
ATOM 694 O O . ALA A 1 109 ? 11.218 2.753 -25.444 1.00 95.31 109 ALA A O 1
ATOM 695 N N . ASP A 1 110 ? 13.058 3.621 -24.495 1.00 93.06 110 ASP A N 1
ATOM 696 C CA . ASP A 1 110 ? 12.955 4.927 -25.158 1.00 93.06 110 ASP A CA 1
ATOM 697 C C . ASP A 1 110 ? 13.287 4.838 -26.659 1.00 93.06 110 ASP A C 1
ATOM 699 O O . ASP A 1 110 ? 12.978 5.735 -27.447 1.00 93.06 110 ASP A O 1
ATOM 703 N N . ASN A 1 111 ? 13.895 3.724 -27.079 1.00 91.31 111 ASN A N 1
ATOM 704 C CA . ASN A 1 111 ? 14.199 3.417 -28.468 1.00 91.31 111 ASN A CA 1
ATOM 705 C C . ASN A 1 111 ? 13.262 2.328 -29.014 1.00 91.31 111 ASN A C 1
ATOM 707 O O . ASN A 1 111 ? 13.241 1.209 -28.513 1.00 91.31 111 ASN A O 1
ATOM 711 N N . ALA A 1 112 ? 12.557 2.621 -30.108 1.00 87.75 112 ALA A N 1
ATOM 712 C CA . ALA A 1 112 ? 11.597 1.700 -30.723 1.00 87.75 112 ALA A CA 1
ATOM 713 C C . ALA A 1 112 ? 12.214 0.418 -31.323 1.00 87.75 112 ALA A C 1
ATOM 715 O O . ALA A 1 112 ? 11.488 -0.535 -31.591 1.00 87.75 112 ALA A O 1
ATOM 716 N N . ALA A 1 113 ? 13.528 0.392 -31.573 1.00 86.50 113 ALA A N 1
ATOM 717 C CA . ALA A 1 113 ? 14.235 -0.801 -32.045 1.00 86.50 113 ALA A CA 1
ATOM 718 C C . ALA A 1 113 ? 14.722 -1.703 -30.897 1.00 86.50 113 ALA A C 1
ATOM 720 O O . ALA A 1 113 ? 15.224 -2.798 -31.159 1.00 86.50 113 ALA A O 1
ATOM 721 N N . ALA A 1 114 ? 14.609 -1.249 -29.646 1.00 89.50 114 ALA A N 1
ATOM 722 C CA . ALA A 1 114 ? 14.966 -2.041 -28.481 1.00 89.50 114 ALA A CA 1
ATOM 723 C C . ALA A 1 114 ? 13.942 -3.157 -28.239 1.00 89.50 114 ALA A C 1
ATOM 725 O O . ALA A 1 114 ? 12.756 -3.026 -28.546 1.00 89.50 114 ALA A O 1
ATOM 726 N N . ALA A 1 115 ? 14.407 -4.262 -27.657 1.00 91.75 115 ALA A N 1
ATOM 727 C CA . ALA A 1 115 ? 13.512 -5.290 -27.146 1.00 91.75 115 ALA A CA 1
ATOM 728 C C . ALA A 1 115 ? 12.699 -4.755 -25.956 1.00 91.75 115 ALA A C 1
ATOM 730 O O . ALA A 1 115 ? 13.129 -3.836 -25.258 1.00 91.75 115 ALA A O 1
ATOM 731 N N . THR A 1 116 ? 11.539 -5.362 -25.703 1.00 95.69 116 THR A N 1
ATOM 732 C CA . THR A 1 116 ? 10.733 -5.052 -24.519 1.00 95.69 116 THR A CA 1
ATOM 733 C C . THR A 1 116 ? 11.540 -5.316 -23.241 1.00 95.69 116 THR A C 1
ATOM 735 O O . THR A 1 116 ? 12.084 -6.417 -23.108 1.00 95.69 116 THR A O 1
ATOM 738 N N . PRO A 1 117 ? 11.603 -4.355 -22.298 1.00 96.94 117 PRO A N 1
ATOM 739 C CA . PRO A 1 117 ? 12.324 -4.534 -21.043 1.00 96.94 117 PRO A CA 1
ATOM 740 C C . PRO A 1 117 ? 11.834 -5.745 -20.235 1.00 96.94 117 PRO A C 1
ATOM 742 O O . PRO A 1 117 ? 10.634 -5.994 -20.095 1.00 96.94 117 PRO A O 1
ATOM 745 N N . THR A 1 118 ? 12.788 -6.483 -19.676 1.00 96.75 118 THR A N 1
ATOM 746 C CA . THR A 1 118 ? 12.612 -7.615 -18.751 1.00 96.75 118 THR A CA 1
ATOM 747 C C . THR A 1 118 ? 13.217 -7.269 -17.389 1.00 96.75 118 THR A C 1
ATOM 749 O O . THR A 1 118 ? 13.822 -6.219 -17.239 1.00 96.75 118 THR A O 1
ATOM 752 N N . GLY A 1 119 ? 13.085 -8.113 -16.366 1.00 96.62 119 GLY A N 1
ATOM 753 C CA . GLY A 1 119 ? 13.623 -7.828 -15.026 1.00 96.62 119 GLY A CA 1
ATOM 754 C C . GLY A 1 119 ? 12.509 -7.566 -14.021 1.00 96.62 119 GLY A C 1
ATOM 755 O O . GLY A 1 119 ? 11.448 -8.183 -14.124 1.00 96.62 119 GLY A O 1
ATOM 756 N N . THR A 1 120 ? 12.740 -6.705 -13.028 1.00 98.50 120 THR A N 1
ATOM 757 C CA . THR A 1 120 ? 11.783 -6.486 -11.933 1.00 98.50 120 THR A CA 1
ATOM 758 C C . THR A 1 120 ? 11.512 -5.012 -11.664 1.00 98.50 120 THR A C 1
ATOM 760 O O . THR A 1 120 ? 12.328 -4.137 -11.951 1.00 98.50 120 THR A O 1
ATOM 763 N N . VAL A 1 121 ? 10.346 -4.746 -11.081 1.00 98.81 121 VAL A N 1
ATOM 764 C CA . VAL A 1 121 ? 9.935 -3.446 -10.555 1.00 98.81 121 VAL A CA 1
ATOM 765 C C . VAL A 1 121 ? 9.740 -3.566 -9.052 1.00 98.81 121 VAL A C 1
ATOM 767 O O . VAL A 1 121 ? 9.021 -4.451 -8.589 1.00 98.81 121 VAL A O 1
ATOM 770 N N . THR A 1 122 ? 10.341 -2.659 -8.293 1.00 98.75 122 THR A N 1
ATOM 771 C CA . THR A 1 122 ? 10.073 -2.492 -6.863 1.00 98.75 122 THR A CA 1
ATOM 772 C C . THR A 1 122 ? 9.104 -1.334 -6.659 1.00 98.75 122 THR A C 1
ATOM 774 O O . THR A 1 122 ? 9.393 -0.212 -7.072 1.00 98.75 122 THR A O 1
ATOM 777 N N . PHE A 1 123 ? 7.967 -1.611 -6.023 1.00 98.50 123 PHE A N 1
ATOM 778 C CA . PHE A 1 123 ? 6.989 -0.622 -5.576 1.00 98.50 123 PHE A CA 1
ATOM 779 C C . PHE A 1 123 ? 7.332 -0.185 -4.155 1.00 98.50 123 PHE A C 1
ATOM 781 O O . PHE A 1 123 ? 7.553 -1.041 -3.294 1.00 98.50 123 PHE A O 1
ATOM 788 N N . SER A 1 124 ? 7.313 1.118 -3.898 1.00 97.00 124 SER A N 1
ATOM 789 C CA . SER A 1 124 ? 7.601 1.686 -2.579 1.00 97.00 124 SER A CA 1
ATOM 790 C C . SER A 1 124 ? 6.588 2.757 -2.210 1.00 97.00 124 SER A C 1
ATOM 792 O O . SER A 1 124 ? 6.156 3.520 -3.071 1.00 97.00 124 SER A O 1
ATOM 794 N N . ASP A 1 125 ? 6.255 2.843 -0.928 1.00 94.62 125 ASP A N 1
ATOM 795 C CA . ASP A 1 125 ? 5.563 3.980 -0.329 1.00 94.62 125 ASP A CA 1
ATOM 796 C C . ASP A 1 125 ? 6.578 4.814 0.456 1.00 94.62 125 ASP A C 1
ATOM 798 O O . ASP A 1 125 ? 7.119 4.377 1.477 1.00 94.62 125 ASP A O 1
ATOM 802 N N . GLY A 1 126 ? 6.927 5.984 -0.081 1.00 91.62 126 GLY A N 1
ATOM 803 C CA . GLY A 1 126 ? 8.081 6.741 0.395 1.00 91.62 126 GLY A CA 1
ATOM 804 C C . GLY A 1 126 ? 9.359 5.891 0.359 1.00 91.62 126 GLY A C 1
ATOM 805 O O . GLY A 1 126 ? 9.784 5.436 -0.701 1.00 91.62 126 GLY A O 1
ATOM 806 N N . ALA A 1 127 ? 9.978 5.679 1.523 1.00 88.81 127 ALA A N 1
ATOM 807 C CA . ALA A 1 127 ? 11.185 4.859 1.665 1.00 88.81 127 ALA A CA 1
ATOM 808 C C . ALA A 1 127 ? 10.900 3.362 1.906 1.00 88.81 127 ALA A C 1
ATOM 810 O O . ALA A 1 127 ? 11.828 2.552 1.870 1.00 88.81 127 ALA A O 1
ATOM 811 N N . THR A 1 128 ? 9.646 2.986 2.162 1.00 89.19 128 THR A N 1
ATOM 812 C CA . THR A 1 128 ? 9.272 1.618 2.530 1.00 89.19 128 THR A CA 1
ATOM 813 C C . THR A 1 128 ? 8.945 0.812 1.281 1.00 89.19 128 THR A C 1
ATOM 815 O O . THR A 1 128 ? 7.992 1.116 0.566 1.00 89.19 128 THR A O 1
ATOM 818 N N . ALA A 1 129 ? 9.720 -0.241 1.019 1.00 93.81 129 ALA A N 1
ATOM 819 C CA . ALA A 1 129 ? 9.430 -1.167 -0.070 1.00 93.81 129 ALA A CA 1
ATOM 820 C C . ALA A 1 129 ? 8.159 -1.975 0.239 1.00 93.81 129 ALA A C 1
ATOM 822 O O . ALA A 1 129 ? 8.054 -2.599 1.294 1.00 93.81 129 ALA A O 1
ATOM 823 N N . LEU A 1 130 ? 7.209 -1.978 -0.697 1.00 94.19 130 LEU A N 1
ATOM 824 C CA . LEU A 1 130 ? 5.951 -2.719 -0.598 1.00 94.19 130 LEU A CA 1
ATOM 825 C C . LEU A 1 130 ? 6.068 -4.109 -1.228 1.00 94.19 130 LEU A C 1
ATOM 827 O O . LEU A 1 130 ? 5.624 -5.098 -0.648 1.00 94.19 130 LEU A O 1
ATOM 831 N N . ALA A 1 131 ? 6.638 -4.179 -2.434 1.00 97.06 131 ALA A N 1
ATOM 832 C CA . ALA A 1 131 ? 6.799 -5.420 -3.186 1.00 97.06 131 ALA A CA 1
ATOM 833 C C . ALA A 1 131 ? 7.820 -5.269 -4.316 1.00 97.06 131 ALA A C 1
ATOM 835 O O . ALA A 1 131 ? 7.989 -4.185 -4.870 1.00 97.06 131 ALA A O 1
ATOM 836 N N . THR A 1 132 ? 8.421 -6.387 -4.723 1.00 98.31 132 THR A N 1
ATOM 837 C CA . THR A 1 132 ? 9.195 -6.497 -5.965 1.00 98.31 132 THR A CA 1
ATOM 838 C C . THR A 1 132 ? 8.518 -7.512 -6.881 1.00 98.31 132 THR A C 1
ATOM 840 O O . THR A 1 132 ? 8.310 -8.659 -6.488 1.00 98.31 132 THR A O 1
ATOM 843 N N . VAL A 1 133 ? 8.168 -7.090 -8.095 1.00 98.56 133 VAL A N 1
ATOM 844 C CA . VAL A 1 133 ? 7.360 -7.860 -9.051 1.00 98.56 133 VAL A CA 1
ATOM 845 C C . VAL A 1 133 ? 8.106 -7.976 -10.385 1.00 98.56 133 VAL A C 1
ATOM 847 O O . VAL A 1 133 ? 8.633 -6.971 -10.864 1.00 98.56 133 VAL A O 1
ATOM 850 N N . PRO A 1 134 ? 8.195 -9.171 -10.998 1.00 98.19 134 PRO A N 1
ATOM 851 C CA . PRO A 1 134 ? 8.796 -9.323 -12.319 1.00 98.19 134 PRO A CA 1
ATOM 852 C C . PRO A 1 134 ? 7.947 -8.662 -13.410 1.00 98.19 134 PRO A C 1
ATOM 854 O O . PRO A 1 134 ? 6.720 -8.645 -13.327 1.00 98.19 134 PRO A O 1
ATOM 857 N N . LEU A 1 135 ? 8.608 -8.159 -14.451 1.00 98.38 135 LEU A N 1
ATOM 858 C CA . LEU A 1 135 ? 7.935 -7.685 -15.655 1.00 98.38 135 LEU A CA 1
ATOM 859 C C . LEU A 1 135 ? 7.403 -8.864 -16.480 1.00 98.38 135 LEU A C 1
ATOM 861 O O . LEU A 1 135 ? 8.105 -9.850 -16.708 1.00 98.38 135 LEU A O 1
ATOM 865 N N . SER A 1 136 ? 6.184 -8.708 -16.984 1.00 97.62 136 SER A N 1
ATOM 866 C CA . SER A 1 136 ? 5.587 -9.505 -18.052 1.00 97.62 136 SER A CA 1
ATOM 867 C C . SER A 1 136 ? 5.189 -8.545 -19.166 1.00 97.62 136 SER A C 1
ATOM 869 O O . SER A 1 136 ? 4.392 -7.641 -18.937 1.00 97.62 136 SER A O 1
ATOM 871 N N . ASP A 1 137 ? 5.784 -8.700 -20.349 1.00 95.12 137 ASP A N 1
ATOM 872 C CA . ASP A 1 137 ? 5.550 -7.827 -21.511 1.00 95.12 137 ASP A CA 1
ATOM 873 C C . ASP A 1 137 ? 5.707 -6.323 -21.200 1.00 95.12 137 ASP A C 1
ATOM 875 O O . ASP A 1 137 ? 4.921 -5.484 -21.633 1.00 95.12 137 ASP A O 1
ATOM 879 N N . GLY A 1 138 ? 6.739 -5.976 -20.421 1.00 96.94 138 GLY A N 1
ATOM 880 C CA . GLY A 1 138 ? 7.021 -4.594 -20.021 1.00 96.94 138 GLY A CA 1
ATOM 881 C C . GLY A 1 138 ? 6.092 -4.053 -18.928 1.00 96.94 138 GLY A C 1
ATOM 882 O O . GLY A 1 138 ? 6.162 -2.869 -18.608 1.00 96.94 138 GLY A O 1
ATOM 883 N N . GLN A 1 139 ? 5.249 -4.892 -18.320 1.00 98.25 139 GLN A N 1
ATOM 884 C CA . GLN A 1 139 ? 4.326 -4.491 -17.259 1.00 98.25 139 GLN A CA 1
ATOM 885 C C . GLN A 1 139 ? 4.537 -5.288 -15.966 1.00 98.25 139 GLN A C 1
ATOM 887 O O . GLN A 1 139 ? 4.790 -6.489 -15.992 1.00 98.25 139 GLN A O 1
ATOM 892 N N . ALA A 1 140 ? 4.394 -4.625 -14.819 1.00 98.56 140 ALA A N 1
ATOM 893 C CA . ALA A 1 140 ? 4.299 -5.259 -13.506 1.00 98.56 140 ALA A CA 1
ATOM 894 C C . ALA A 1 140 ? 3.026 -4.787 -12.795 1.00 98.56 140 ALA A C 1
ATOM 896 O O . ALA A 1 140 ? 2.723 -3.592 -12.786 1.00 98.56 140 ALA A O 1
ATOM 897 N N . THR A 1 141 ? 2.310 -5.716 -12.162 1.00 98.19 141 THR A N 1
ATOM 898 C CA . THR A 1 141 ? 1.074 -5.428 -11.424 1.00 98.19 141 THR A CA 1
ATOM 899 C C . THR A 1 141 ? 1.182 -5.928 -9.991 1.00 98.19 141 THR A C 1
ATOM 901 O O . THR A 1 141 ? 1.569 -7.072 -9.750 1.00 98.19 141 THR A O 1
ATOM 904 N N . PHE A 1 142 ? 0.814 -5.077 -9.039 1.00 98.06 142 PHE A N 1
ATOM 905 C CA . PHE A 1 142 ? 0.813 -5.380 -7.613 1.00 98.06 142 PHE A CA 1
ATOM 906 C C . PHE A 1 142 ? -0.508 -4.937 -6.981 1.00 98.06 142 PHE A C 1
ATOM 908 O O . PHE A 1 142 ? -0.873 -3.769 -7.075 1.00 98.06 142 PHE A O 1
ATOM 915 N N . THR A 1 143 ? -1.214 -5.851 -6.311 1.00 97.06 143 THR A N 1
ATOM 916 C CA . THR A 1 143 ? -2.456 -5.541 -5.589 1.00 97.06 143 THR A CA 1
ATOM 917 C C . THR A 1 143 ? -2.250 -5.715 -4.089 1.00 97.06 143 THR A C 1
ATOM 919 O O . THR A 1 143 ? -1.794 -6.768 -3.645 1.00 97.06 143 THR A O 1
ATOM 922 N N . THR A 1 144 ? -2.625 -4.709 -3.297 1.00 93.69 144 THR A N 1
ATOM 923 C CA . THR A 1 144 ? -2.556 -4.766 -1.828 1.00 93.69 144 THR A CA 1
ATOM 924 C C . THR A 1 144 ? -3.684 -3.976 -1.172 1.00 93.69 144 THR A C 1
ATOM 926 O O . THR A 1 144 ? -4.117 -2.958 -1.698 1.00 93.69 144 THR A O 1
ATOM 929 N N . ALA A 1 145 ? -4.149 -4.432 -0.007 1.00 91.19 145 ALA A N 1
ATOM 930 C CA . ALA A 1 145 ? -5.113 -3.725 0.847 1.00 91.19 145 ALA A CA 1
ATOM 931 C C . ALA A 1 145 ? -4.472 -3.185 2.141 1.00 91.19 145 ALA A C 1
ATOM 933 O O . ALA A 1 145 ? -5.169 -2.732 3.045 1.00 91.19 145 ALA A O 1
ATOM 934 N N . ALA A 1 146 ? -3.143 -3.276 2.259 1.00 87.56 146 ALA A N 1
ATOM 935 C CA . ALA A 1 146 ? -2.425 -3.035 3.509 1.00 87.56 146 ALA A CA 1
ATOM 936 C C . ALA A 1 146 ? -2.090 -1.556 3.782 1.00 87.56 146 ALA A C 1
ATOM 938 O O . ALA A 1 146 ? -1.408 -1.266 4.765 1.00 87.56 146 ALA A O 1
ATOM 939 N N . PHE A 1 147 ? -2.557 -0.624 2.945 1.00 91.25 147 PHE A N 1
ATOM 940 C CA . PHE A 1 147 ? -2.316 0.800 3.157 1.00 91.25 147 PHE A CA 1
ATOM 941 C C . PHE A 1 147 ? -2.990 1.296 4.439 1.00 91.25 147 PHE A C 1
ATOM 943 O O . PHE A 1 147 ? -4.159 1.004 4.708 1.00 91.25 147 PHE A O 1
ATOM 950 N N . GLN A 1 148 ? -2.233 2.047 5.236 1.00 91.06 148 GLN A N 1
ATOM 951 C CA . GLN A 1 148 ? -2.758 2.708 6.425 1.00 91.06 148 GLN A CA 1
ATOM 952 C C . GLN A 1 148 ? -3.639 3.904 6.039 1.00 91.06 148 GLN A C 1
ATOM 954 O O . GLN A 1 148 ? -3.600 4.357 4.905 1.00 91.06 148 GLN A O 1
ATOM 959 N N . PRO A 1 149 ? -4.482 4.424 6.938 1.00 91.56 149 PRO A N 1
ATOM 960 C CA . PRO A 1 149 ? -5.217 5.653 6.664 1.00 91.56 149 PRO A CA 1
ATOM 961 C C . PRO A 1 149 ? -4.269 6.846 6.491 1.00 91.56 149 PRO A C 1
ATOM 963 O O . PRO A 1 149 ? -3.349 7.016 7.291 1.00 91.56 149 PRO A O 1
ATOM 966 N N . GLY A 1 150 ? -4.537 7.712 5.512 1.00 91.75 150 GLY A N 1
ATOM 967 C CA . GLY A 1 150 ? -3.732 8.910 5.262 1.00 91.75 150 GLY A CA 1
ATOM 968 C C . GLY A 1 150 ? -3.187 9.010 3.840 1.00 91.75 150 GLY A C 1
ATOM 969 O O . GLY A 1 150 ? -3.676 8.359 2.920 1.00 91.75 150 GLY A O 1
ATOM 970 N N . ALA A 1 151 ? -2.218 9.907 3.657 1.00 93.62 151 ALA A N 1
ATOM 971 C CA . ALA A 1 151 ? -1.588 10.163 2.368 1.00 93.62 151 ALA A CA 1
ATOM 972 C C . ALA A 1 151 ? -0.353 9.275 2.174 1.00 93.62 151 ALA A C 1
ATOM 974 O O . ALA A 1 151 ? 0.474 9.157 3.075 1.00 93.62 151 ALA A O 1
ATOM 975 N N . HIS A 1 152 ? -0.218 8.727 0.972 1.00 94.75 152 HIS A N 1
ATOM 976 C CA . HIS A 1 152 ? 0.874 7.864 0.537 1.00 94.75 152 HIS A CA 1
ATOM 977 C C . HIS A 1 152 ? 1.491 8.401 -0.749 1.00 94.75 152 HIS A C 1
ATOM 979 O O . HIS A 1 152 ? 0.790 8.967 -1.599 1.00 94.75 152 HIS A O 1
ATOM 985 N N . ALA A 1 153 ? 2.796 8.196 -0.904 1.00 96.25 153 ALA A N 1
ATOM 986 C CA . ALA A 1 153 ? 3.559 8.644 -2.063 1.00 96.25 153 ALA A CA 1
ATOM 987 C C . ALA A 1 153 ? 4.206 7.429 -2.728 1.00 96.25 153 ALA A C 1
ATOM 989 O O . ALA A 1 153 ? 5.308 7.014 -2.360 1.00 96.25 153 ALA A O 1
ATOM 990 N N . ILE A 1 154 ? 3.501 6.849 -3.701 1.00 97.94 154 ILE A N 1
ATOM 991 C CA . ILE A 1 154 ? 3.908 5.584 -4.305 1.00 97.94 154 ILE A CA 1
ATOM 992 C C . ILE A 1 154 ? 4.873 5.829 -5.456 1.00 97.94 154 ILE A C 1
ATOM 994 O O . ILE A 1 154 ? 4.586 6.599 -6.372 1.00 97.94 154 ILE A O 1
ATOM 998 N N . THR A 1 155 ? 5.998 5.129 -5.435 1.00 98.50 155 THR A N 1
ATOM 999 C CA . THR A 1 155 ? 6.996 5.136 -6.508 1.00 98.50 155 THR A CA 1
ATOM 1000 C C . THR A 1 155 ? 7.236 3.725 -7.020 1.00 98.50 155 THR A C 1
ATOM 1002 O O . THR A 1 155 ? 6.969 2.739 -6.327 1.00 98.50 155 THR A O 1
ATOM 1005 N N . ALA A 1 156 ? 7.730 3.630 -8.252 1.00 98.62 156 ALA A N 1
ATOM 1006 C CA . ALA A 1 156 ? 8.146 2.370 -8.846 1.00 98.62 156 ALA A CA 1
ATOM 1007 C C . ALA A 1 156 ? 9.552 2.513 -9.435 1.00 98.62 156 ALA A C 1
ATOM 1009 O O . ALA A 1 156 ? 9.831 3.472 -10.158 1.00 98.62 156 ALA A O 1
ATOM 1010 N N . ALA A 1 157 ? 10.424 1.555 -9.126 1.00 98.69 157 ALA A N 1
ATOM 1011 C CA . ALA A 1 157 ? 11.802 1.508 -9.599 1.00 98.69 157 ALA A CA 1
ATOM 1012 C C . ALA A 1 157 ? 12.047 0.212 -10.373 1.00 98.69 157 ALA A C 1
ATOM 1014 O O . ALA A 1 157 ? 11.943 -0.883 -9.819 1.00 98.69 157 ALA A O 1
ATOM 1015 N N . TYR A 1 158 ? 12.374 0.345 -11.652 1.00 98.69 158 TYR A N 1
ATOM 1016 C CA . TYR A 1 158 ? 12.762 -0.743 -12.532 1.00 98.69 158 TYR A CA 1
ATOM 1017 C C . TYR A 1 158 ? 14.254 -1.070 -12.371 1.00 98.69 158 TYR A C 1
ATOM 1019 O O . TYR A 1 158 ? 15.105 -0.179 -12.379 1.00 98.69 158 TYR A O 1
ATOM 1027 N N . SER A 1 159 ? 14.585 -2.357 -12.248 1.00 97.94 159 SER A N 1
ATOM 1028 C CA . SER A 1 159 ? 15.945 -2.835 -11.966 1.00 97.94 159 SER A CA 1
ATOM 1029 C C . SER A 1 159 ? 16.935 -2.711 -13.127 1.00 97.94 159 SER A C 1
ATOM 1031 O O . SER A 1 159 ? 18.135 -2.873 -12.906 1.00 97.94 159 SER A O 1
ATOM 1033 N N . GLY A 1 160 ? 16.458 -2.493 -14.355 1.00 96.56 160 GLY A N 1
ATOM 1034 C CA . GLY A 1 160 ? 17.253 -2.729 -15.562 1.00 96.56 160 GLY A CA 1
ATOM 1035 C C . GLY A 1 160 ? 17.402 -4.219 -15.889 1.00 96.56 160 GLY A C 1
ATOM 1036 O O . GLY A 1 160 ? 17.035 -5.093 -15.093 1.00 96.56 160 GLY A O 1
ATOM 1037 N N . ASP A 1 161 ? 17.985 -4.496 -17.055 1.00 94.75 161 ASP A N 1
ATOM 1038 C CA . ASP A 1 161 ? 18.389 -5.831 -17.501 1.00 94.75 161 ASP A CA 1
ATOM 1039 C C . ASP A 1 161 ? 19.651 -5.771 -18.393 1.00 94.75 161 ASP A C 1
ATOM 1041 O O . ASP A 1 161 ? 20.408 -4.797 -18.365 1.00 94.75 161 ASP A O 1
ATOM 1045 N N . ALA A 1 162 ? 19.936 -6.838 -19.148 1.00 90.56 162 ALA A N 1
ATOM 1046 C CA . ALA A 1 162 ? 21.109 -6.907 -20.022 1.00 90.56 162 ALA A CA 1
ATOM 1047 C C . ALA A 1 162 ? 21.062 -5.924 -21.210 1.00 90.56 162 ALA A C 1
ATOM 1049 O O . ALA A 1 162 ? 22.121 -5.551 -21.714 1.00 90.56 162 ALA A O 1
ATOM 1050 N N . GLY A 1 163 ? 19.868 -5.526 -21.659 1.00 90.06 163 GLY A N 1
ATOM 1051 C CA . GLY A 1 163 ? 19.634 -4.637 -22.801 1.00 90.06 163 GLY A CA 1
ATOM 1052 C C . GLY A 1 163 ? 19.035 -3.277 -22.429 1.00 90.06 163 GLY A C 1
ATOM 1053 O O . GLY A 1 163 ? 18.980 -2.400 -23.287 1.00 90.06 163 GLY A O 1
ATOM 1054 N N . SER A 1 164 ? 18.638 -3.081 -21.173 1.00 95.56 164 SER A N 1
ATOM 1055 C CA . SER A 1 164 ? 17.881 -1.916 -20.706 1.00 95.56 164 SER A CA 1
ATOM 1056 C C . SER A 1 164 ? 18.507 -1.318 -19.445 1.00 95.56 164 SER A C 1
ATOM 1058 O O . SER A 1 164 ? 18.900 -2.047 -18.526 1.00 95.56 164 SER A O 1
ATOM 1060 N N . THR A 1 165 ? 18.619 0.008 -19.374 1.00 96.00 165 THR A N 1
ATOM 1061 C CA . THR A 1 165 ? 19.106 0.696 -18.171 1.00 96.00 165 THR A CA 1
ATOM 1062 C C . THR A 1 165 ? 18.005 0.767 -17.100 1.00 96.00 165 THR A C 1
ATOM 1064 O O . THR A 1 165 ? 16.817 0.780 -17.439 1.00 96.00 165 THR A O 1
ATOM 1067 N N . PRO A 1 166 ? 18.364 0.770 -15.799 1.00 97.88 166 PRO A N 1
ATOM 1068 C CA . PRO A 1 166 ? 17.402 0.986 -14.721 1.00 97.88 166 PRO A CA 1
ATOM 1069 C C . PRO A 1 166 ? 16.742 2.362 -14.834 1.00 97.88 166 PRO A C 1
ATOM 1071 O O . PRO A 1 166 ? 17.395 3.340 -15.197 1.00 97.88 166 PRO A O 1
ATOM 1074 N N . SER A 1 167 ? 15.475 2.457 -14.449 1.00 98.44 167 SER A N 1
ATOM 1075 C CA . SER A 1 167 ? 14.740 3.723 -14.398 1.00 98.44 167 SER A CA 1
ATOM 1076 C C . SER A 1 167 ? 13.733 3.719 -13.253 1.00 98.44 167 SER A C 1
ATOM 1078 O O . SER A 1 167 ? 13.501 2.701 -12.604 1.00 98.44 167 SER A O 1
ATOM 1080 N N . ALA A 1 168 ? 13.146 4.874 -12.964 1.00 98.25 168 ALA A N 1
ATOM 1081 C CA . ALA A 1 168 ? 12.120 5.010 -11.943 1.00 98.25 168 ALA A CA 1
ATOM 1082 C C . ALA A 1 168 ? 11.063 6.019 -12.387 1.00 98.25 168 ALA A C 1
ATOM 1084 O O . ALA A 1 168 ? 11.282 6.805 -13.311 1.00 98.25 168 ALA A O 1
ATOM 1085 N N . THR A 1 169 ? 9.917 6.000 -11.716 1.00 98.19 169 THR A N 1
ATOM 1086 C CA . THR A 1 169 ? 8.899 7.045 -11.857 1.00 98.19 169 THR A CA 1
ATOM 1087 C C . THR A 1 169 ? 9.495 8.415 -11.541 1.00 98.19 169 THR A C 1
ATOM 1089 O O . THR A 1 169 ? 10.113 8.575 -10.489 1.00 98.19 169 THR A O 1
ATOM 1092 N N . ALA A 1 170 ? 9.276 9.400 -12.417 1.00 95.12 170 ALA A N 1
ATOM 1093 C CA . ALA A 1 170 ? 9.762 10.767 -12.213 1.00 95.12 170 ALA A CA 1
ATOM 1094 C C . ALA A 1 170 ? 9.101 11.449 -11.002 1.00 95.12 170 ALA A C 1
ATOM 1096 O O . ALA A 1 170 ? 9.787 12.089 -10.211 1.00 95.12 170 ALA A O 1
ATOM 1097 N N . ASP A 1 171 ? 7.791 11.244 -10.840 1.00 95.44 171 ASP A N 1
ATOM 1098 C CA . ASP A 1 171 ? 6.986 11.772 -9.741 1.00 95.44 171 ASP A CA 1
ATOM 1099 C C . ASP A 1 171 ? 6.214 10.640 -9.040 1.00 95.44 171 ASP A C 1
ATOM 1101 O O . ASP A 1 171 ? 5.817 9.665 -9.692 1.00 95.44 171 ASP A O 1
ATOM 1105 N N . PRO A 1 172 ? 5.967 10.749 -7.722 1.00 96.75 172 PRO A N 1
ATOM 1106 C CA . PRO A 1 172 ? 5.176 9.766 -6.998 1.00 96.75 172 PRO A CA 1
ATOM 1107 C C . PRO A 1 172 ? 3.694 9.828 -7.389 1.00 96.75 172 PRO A C 1
ATOM 1109 O O . PRO A 1 172 ? 3.103 10.897 -7.548 1.00 96.75 172 PRO A O 1
ATOM 1112 N N . THR A 1 173 ? 3.056 8.662 -7.455 1.00 97.69 173 THR A N 1
ATOM 1113 C CA . THR A 1 173 ? 1.596 8.546 -7.516 1.00 97.69 173 THR A CA 1
ATOM 1114 C C . THR A 1 173 ? 1.026 8.719 -6.111 1.00 97.69 173 THR A C 1
ATOM 1116 O O . THR A 1 173 ? 1.240 7.878 -5.238 1.00 97.69 173 THR A O 1
ATOM 1119 N N . GLY A 1 174 ? 0.305 9.816 -5.883 1.00 96.25 174 GLY A N 1
ATOM 1120 C CA . GLY A 1 174 ? -0.363 10.074 -4.609 1.00 96.25 174 GLY A CA 1
ATOM 1121 C C . GLY A 1 174 ? -1.593 9.187 -4.411 1.00 96.25 174 GLY A C 1
ATOM 1122 O O . GLY A 1 174 ? -2.451 9.123 -5.294 1.00 96.25 174 GLY A O 1
ATOM 1123 N N . LEU A 1 175 ? -1.699 8.551 -3.242 1.00 96.50 175 LEU A N 1
ATOM 1124 C CA . LEU A 1 175 ? -2.915 7.874 -2.780 1.00 96.50 175 LEU A CA 1
ATOM 1125 C C . LEU A 1 175 ? -3.358 8.478 -1.448 1.00 96.50 175 LEU A C 1
ATOM 1127 O O . LEU A 1 175 ? -2.534 8.661 -0.557 1.00 96.50 175 LEU A O 1
ATOM 1131 N N . THR A 1 176 ? -4.654 8.728 -1.282 1.00 96.50 176 THR A N 1
ATOM 1132 C CA . THR A 1 176 ? -5.220 9.161 0.004 1.00 96.50 176 THR A CA 1
ATOM 1133 C C . THR A 1 176 ? -6.231 8.133 0.485 1.00 96.50 176 THR A C 1
ATOM 1135 O O . THR A 1 176 ? -7.349 8.063 -0.024 1.00 96.50 176 THR A O 1
ATOM 1138 N N . VAL A 1 177 ? -5.841 7.332 1.470 1.00 95.88 177 VAL A N 1
ATOM 1139 C CA . VAL A 1 177 ? -6.685 6.291 2.056 1.00 95.88 177 VAL A CA 1
ATOM 1140 C C . VAL A 1 177 ? -7.654 6.929 3.041 1.00 95.88 177 VAL A C 1
ATOM 1142 O O . VAL A 1 177 ? -7.249 7.521 4.045 1.00 95.88 177 VAL A O 1
ATOM 1145 N N . GLY A 1 178 ? -8.943 6.805 2.740 1.00 95.00 178 GLY A N 1
ATOM 1146 C CA . GLY A 1 178 ? -10.028 7.405 3.505 1.00 95.00 178 GLY A CA 1
ATOM 1147 C C . GLY A 1 178 ? -10.924 6.394 4.215 1.00 95.00 178 GLY A C 1
ATOM 1148 O O . GLY A 1 178 ? -10.677 5.186 4.242 1.00 95.00 178 GLY A O 1
ATOM 1149 N N . PHE A 1 179 ? -12.020 6.910 4.766 1.00 96.31 179 PHE A N 1
ATOM 1150 C CA . PHE A 1 179 ? -13.042 6.130 5.456 1.00 96.31 179 PHE A CA 1
ATOM 1151 C C . PHE A 1 179 ? -14.402 6.292 4.782 1.00 96.31 179 PHE A C 1
ATOM 1153 O O . PHE A 1 179 ? -14.706 7.334 4.204 1.00 96.31 179 PHE A O 1
ATOM 1160 N N . SER A 1 180 ? -15.235 5.256 4.864 1.00 96.88 180 SER A N 1
ATOM 1161 C CA . SER A 1 180 ? -16.606 5.281 4.336 1.00 96.88 180 SER A CA 1
ATOM 1162 C C . SER A 1 180 ? -17.568 6.087 5.215 1.00 96.88 180 SER A C 1
ATOM 1164 O O . SER A 1 180 ? -18.692 6.388 4.809 1.00 96.88 180 SER A O 1
ATOM 1166 N N . GLU A 1 181 ? -17.129 6.387 6.436 1.00 94.50 181 GLU A N 1
ATOM 1167 C CA . GLU A 1 181 ? -17.859 7.086 7.484 1.00 94.50 181 GLU A CA 1
ATOM 1168 C C . GLU A 1 181 ? -16.955 8.161 8.097 1.00 94.50 181 GLU A C 1
ATOM 1170 O O . GLU A 1 181 ? -15.732 7.988 8.132 1.00 94.50 181 GLU A O 1
ATOM 1175 N N . PRO A 1 182 ? -17.528 9.280 8.571 1.00 94.50 182 PRO A N 1
ATOM 1176 C CA . PRO A 1 182 ? -16.747 10.295 9.255 1.00 94.50 182 PRO A CA 1
ATOM 1177 C C . PRO A 1 182 ? -16.136 9.713 10.528 1.00 94.50 182 PRO A C 1
ATOM 1179 O O . PRO A 1 182 ? -16.779 8.971 11.269 1.00 94.50 182 PRO A O 1
ATOM 1182 N N . CYS A 1 183 ? -14.890 10.085 10.791 1.00 93.69 183 CYS A N 1
ATOM 1183 C CA . CYS A 1 183 ? -14.220 9.715 12.022 1.00 93.69 183 CYS A CA 1
ATOM 1184 C C . CYS A 1 183 ? -14.930 10.289 13.249 1.00 93.69 183 CYS A C 1
ATOM 1186 O O . CYS A 1 183 ? -15.329 11.456 13.255 1.00 93.69 183 CYS A O 1
ATOM 1188 N N . PHE A 1 184 ? -14.995 9.506 14.324 1.00 95.44 184 PHE A N 1
ATOM 1189 C CA . PHE A 1 184 ? -15.380 10.035 15.626 1.00 95.44 184 PHE A CA 1
ATOM 1190 C C . PHE A 1 184 ? -14.256 10.906 16.176 1.00 95.44 184 PHE A C 1
ATOM 1192 O O . PHE A 1 184 ? -13.119 10.462 16.301 1.00 95.44 184 PHE A O 1
ATOM 1199 N N . THR A 1 185 ? -14.584 12.148 16.515 1.00 95.06 185 THR A N 1
ATOM 1200 C CA . THR A 1 185 ? -13.652 13.138 17.082 1.00 95.06 185 THR A CA 1
ATOM 1201 C C . THR A 1 185 ? -14.037 13.566 18.500 1.00 95.06 185 THR A C 1
ATOM 1203 O O . THR A 1 185 ? -13.365 14.398 19.099 1.00 95.06 185 THR A O 1
ATOM 1206 N N . ALA A 1 186 ? -15.118 13.003 19.042 1.00 95.25 186 ALA A N 1
ATOM 1207 C CA . ALA A 1 186 ? -15.664 13.303 20.361 1.00 95.25 186 ALA A CA 1
ATOM 1208 C C . ALA A 1 186 ? -16.071 12.009 21.082 1.00 95.25 186 ALA A C 1
ATOM 1210 O O . ALA A 1 186 ? -15.918 10.914 20.538 1.00 95.25 186 ALA A O 1
ATOM 1211 N N . ALA A 1 187 ? -16.591 12.140 22.303 1.00 96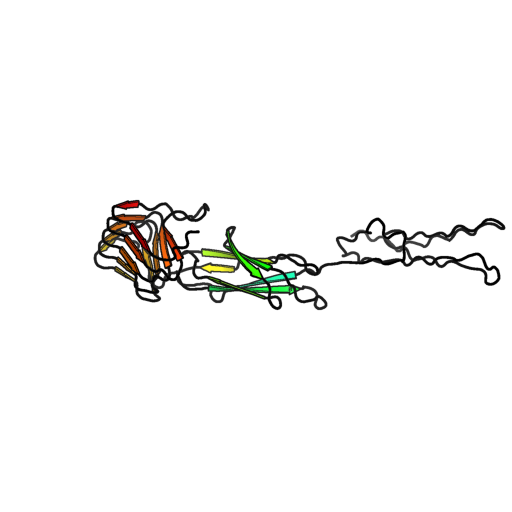.38 187 ALA A N 1
ATOM 1212 C CA . ALA A 1 187 ? -17.134 11.013 23.046 1.00 96.38 187 ALA A CA 1
ATOM 1213 C C . ALA A 1 187 ? -18.396 10.452 22.371 1.00 96.38 187 ALA A C 1
ATOM 1215 O O . ALA A 1 187 ? -19.305 11.202 22.003 1.00 96.38 187 ALA A O 1
ATOM 1216 N N . HIS A 1 188 ? -18.460 9.133 22.244 1.00 97.12 188 HIS A N 1
ATOM 1217 C CA . HIS A 1 188 ? -19.631 8.392 21.807 1.00 97.12 188 HIS A CA 1
ATOM 1218 C C . HIS A 1 188 ? -19.993 7.352 22.870 1.00 97.12 188 HIS A C 1
ATOM 1220 O O . HIS A 1 188 ? -19.138 6.605 23.342 1.00 97.12 188 HIS A O 1
ATOM 1226 N N . HIS A 1 189 ? -21.273 7.310 23.246 1.00 97.31 189 HIS A N 1
ATOM 1227 C CA . HIS A 1 189 ? -21.796 6.396 24.257 1.00 97.31 189 HIS A CA 1
ATOM 1228 C C . HIS A 1 189 ? -22.787 5.421 23.624 1.00 97.31 189 HIS A C 1
ATOM 1230 O O . HIS A 1 189 ? -23.725 5.830 22.938 1.00 97.31 189 HIS A O 1
ATOM 1236 N N . GLY A 1 190 ? -22.620 4.134 23.911 1.00 97.12 190 GLY A N 1
ATOM 1237 C CA . GLY A 1 190 ? -23.451 3.056 23.392 1.00 97.12 190 GLY A CA 1
ATOM 1238 C C . GLY A 1 190 ? -22.712 2.140 22.411 1.00 97.12 190 GLY A C 1
ATOM 1239 O O . GLY A 1 190 ? -21.506 2.277 22.192 1.00 97.12 190 GLY A O 1
ATOM 1240 N N . PRO A 1 191 ? -23.425 1.154 21.840 1.00 97.00 191 PRO A N 1
ATOM 1241 C CA . PRO A 1 191 ? -22.829 0.182 20.935 1.00 97.00 191 PRO A CA 1
ATOM 1242 C C . PRO A 1 191 ? -22.355 0.841 19.636 1.00 97.00 191 PRO A C 1
ATOM 1244 O O . PRO A 1 191 ? -23.098 1.597 19.011 1.00 97.00 191 PRO A O 1
ATOM 1247 N N . LEU A 1 192 ? -21.149 0.489 19.193 1.00 97.62 192 LEU A N 1
ATOM 1248 C CA . LEU A 1 192 ? -20.596 0.886 17.901 1.00 97.62 192 LEU A CA 1
ATOM 1249 C C . LEU A 1 192 ? -20.429 -0.349 17.016 1.00 97.62 192 LEU A C 1
ATOM 1251 O O . LEU A 1 192 ? -19.814 -1.334 17.422 1.00 97.62 192 LEU A O 1
ATOM 1255 N N . THR A 1 193 ? -20.984 -0.320 15.804 1.00 97.00 193 THR A N 1
ATOM 1256 C CA . THR A 1 193 ? -20.872 -1.430 14.848 1.00 97.00 193 THR A CA 1
ATOM 1257 C C . THR A 1 193 ? -20.350 -0.945 13.505 1.00 97.00 193 THR A C 1
ATOM 1259 O O . THR A 1 193 ? -20.999 -0.128 12.859 1.00 97.00 193 THR A O 1
ATOM 1262 N N . VAL A 1 194 ? -19.233 -1.512 13.051 1.00 97.38 194 VAL A N 1
ATOM 1263 C CA . VAL A 1 194 ? -18.714 -1.310 11.693 1.00 97.38 194 VAL A CA 1
ATOM 1264 C C . VAL A 1 194 ? -19.223 -2.438 10.799 1.00 97.38 194 VAL A C 1
ATOM 1266 O O . VAL A 1 194 ? -18.994 -3.621 11.070 1.00 97.38 194 VAL A O 1
ATOM 1269 N N . GLY A 1 195 ? -19.967 -2.073 9.755 1.00 95.44 195 GLY A N 1
ATOM 1270 C CA . GLY A 1 195 ? -20.564 -3.018 8.811 1.00 95.44 195 GLY A CA 1
ATOM 1271 C C . GLY A 1 195 ? -19.572 -3.608 7.801 1.00 95.44 195 GLY A C 1
ATOM 1272 O O . GLY A 1 195 ? -18.467 -3.109 7.615 1.00 95.44 195 GLY A O 1
ATOM 1273 N N . THR A 1 196 ? -19.993 -4.663 7.103 1.00 94.50 196 THR A N 1
ATOM 1274 C CA . THR A 1 196 ? -19.242 -5.262 5.987 1.00 94.50 196 THR A CA 1
ATOM 1275 C C . THR A 1 196 ? -19.004 -4.244 4.871 1.00 94.50 196 THR A C 1
ATOM 1277 O O . THR A 1 196 ? -19.938 -3.550 4.467 1.00 94.50 196 THR A O 1
ATOM 1280 N N . GLY A 1 197 ? -17.765 -4.146 4.378 1.00 92.06 197 GLY A N 1
ATOM 1281 C CA . GLY A 1 197 ? -17.369 -3.179 3.347 1.00 92.06 197 GLY A CA 1
ATOM 1282 C C . GLY A 1 197 ? -17.345 -1.724 3.829 1.00 92.06 197 GLY A C 1
ATOM 1283 O O . GLY A 1 197 ? -17.151 -0.813 3.027 1.00 92.06 197 GLY A O 1
ATOM 1284 N N . ARG A 1 198 ? -17.560 -1.478 5.128 1.00 96.56 198 ARG A N 1
ATOM 1285 C CA . ARG A 1 198 ? -17.472 -0.147 5.735 1.00 96.56 198 ARG A CA 1
ATOM 1286 C C . ARG A 1 198 ? -16.124 0.013 6.412 1.00 96.56 198 ARG A C 1
ATOM 1288 O O . ARG A 1 198 ? -15.596 -0.925 7.002 1.00 96.56 198 ARG A O 1
ATOM 1295 N N . SER A 1 199 ? -15.603 1.224 6.349 1.00 96.31 199 SER A N 1
ATOM 1296 C CA . SER A 1 199 ? -14.429 1.666 7.081 1.00 96.31 199 SER A CA 1
ATOM 1297 C C . SER A 1 199 ? -14.778 2.862 7.962 1.00 96.31 199 SER A C 1
ATOM 1299 O O . SER A 1 199 ? -15.429 3.806 7.500 1.00 96.31 199 SER A O 1
ATOM 1301 N N . LEU A 1 200 ? -14.349 2.801 9.222 1.00 97.19 200 LEU A N 1
ATOM 1302 C CA . LEU A 1 200 ? -14.577 3.817 10.250 1.00 97.19 200 LEU A CA 1
ATOM 1303 C C . LEU A 1 200 ? -13.276 4.109 11.004 1.00 97.19 200 LEU A C 1
ATOM 1305 O O . LEU A 1 200 ? -12.419 3.231 11.141 1.00 97.19 200 LEU A O 1
ATOM 1309 N N . CYS A 1 201 ? -13.160 5.326 11.534 1.00 96.56 201 CYS A N 1
ATOM 1310 C CA . CYS A 1 201 ? -12.060 5.697 12.409 1.00 96.56 201 CYS A CA 1
ATOM 1311 C C . CYS A 1 201 ? -12.513 6.316 13.739 1.00 96.56 201 CYS A C 1
ATOM 1313 O O . CYS A 1 201 ? -13.490 7.066 13.793 1.00 96.56 201 CYS A O 1
ATOM 1315 N N . LEU A 1 202 ? -11.784 5.996 14.808 1.00 96.69 202 LEU A N 1
ATOM 1316 C CA . LEU A 1 202 ? -11.803 6.710 16.084 1.00 96.69 202 LEU A CA 1
ATOM 1317 C C . LEU A 1 202 ? -10.555 7.593 16.109 1.00 96.69 202 LEU A C 1
ATOM 1319 O O . LEU A 1 202 ? -9.438 7.075 16.125 1.00 96.69 202 LEU A O 1
ATOM 1323 N N . ALA A 1 203 ? -10.739 8.908 16.025 1.00 93.38 203 ALA A N 1
ATOM 1324 C CA . ALA A 1 203 ? -9.646 9.864 15.901 1.00 93.38 203 ALA A CA 1
ATOM 1325 C C . ALA A 1 203 ? -9.044 10.241 17.263 1.00 93.38 203 ALA A C 1
ATOM 1327 O O . ALA A 1 203 ? -9.574 9.901 18.325 1.00 93.38 203 ALA A O 1
ATOM 1328 N N . VAL A 1 204 ? -7.945 10.994 17.214 1.00 91.75 204 VAL A N 1
ATOM 1329 C CA . VAL A 1 204 ? -7.164 11.368 18.396 1.00 91.75 204 VAL A CA 1
ATOM 1330 C C . VAL A 1 204 ? -8.029 12.142 19.387 1.00 91.75 204 VAL A C 1
ATOM 1332 O O . VAL A 1 204 ? -8.698 13.106 19.016 1.00 91.75 204 VAL A O 1
ATOM 1335 N N . GLY A 1 205 ? -8.008 11.718 20.651 1.00 91.06 205 GLY A N 1
ATOM 1336 C CA . GLY A 1 205 ? -8.775 12.333 21.736 1.00 91.06 205 GLY A CA 1
ATOM 1337 C C . GLY A 1 205 ? -10.257 11.951 21.776 1.00 91.06 205 GLY A C 1
ATOM 1338 O O . GLY A 1 205 ? -10.967 12.427 22.661 1.00 91.06 205 GLY A O 1
ATOM 1339 N N . SER A 1 206 ? -10.735 11.102 20.859 1.00 96.50 206 SER A N 1
ATOM 1340 C CA . SER A 1 206 ? -12.090 10.549 20.938 1.00 96.50 206 SER A CA 1
ATOM 1341 C C . SER A 1 206 ? -12.192 9.444 21.993 1.00 96.50 206 SER A C 1
ATOM 1343 O O . SER A 1 206 ? -11.214 8.758 22.306 1.00 96.50 206 SER A O 1
ATOM 1345 N N . THR A 1 207 ? -13.404 9.263 22.518 1.00 97.88 207 THR A N 1
ATOM 1346 C CA . THR A 1 207 ? -13.723 8.225 23.501 1.00 97.88 207 THR A CA 1
ATOM 1347 C C . THR A 1 207 ? -14.910 7.415 23.012 1.00 97.88 207 THR A C 1
ATOM 1349 O O . THR A 1 207 ? -15.935 7.984 22.650 1.00 97.88 207 THR A O 1
ATOM 1352 N N . GLN A 1 208 ? -14.792 6.095 23.031 1.00 97.88 208 GLN A N 1
ATOM 1353 C CA . GLN A 1 208 ? -15.880 5.177 22.732 1.00 97.88 208 GLN A CA 1
ATOM 1354 C C . GLN A 1 208 ? -16.251 4.402 23.999 1.00 97.88 208 GLN A C 1
ATOM 1356 O O . GLN A 1 208 ? -15.505 3.526 24.428 1.00 97.88 208 GLN A O 1
ATOM 1361 N N . ASP A 1 209 ? -17.414 4.710 24.574 1.00 98.12 209 ASP A N 1
ATOM 1362 C CA . ASP A 1 209 ? -17.965 4.056 25.763 1.00 98.12 209 ASP A CA 1
ATOM 1363 C C . ASP A 1 209 ? -19.050 3.053 25.371 1.00 98.12 209 ASP A C 1
ATOM 1365 O O . ASP A 1 209 ? -20.180 3.426 25.048 1.00 98.12 209 ASP A O 1
ATOM 1369 N N . GLY A 1 210 ? -18.740 1.766 25.434 1.00 97.75 210 GLY A N 1
ATOM 1370 C CA . GLY A 1 210 ? -19.662 0.691 25.091 1.00 97.75 210 GLY A CA 1
ATOM 1371 C C . GLY A 1 210 ? -19.044 -0.337 24.146 1.00 97.75 210 GLY A C 1
ATOM 1372 O O . GLY A 1 210 ? -17.901 -0.192 23.712 1.00 97.75 210 GLY A O 1
ATOM 1373 N N . PRO A 1 211 ? -19.789 -1.407 23.821 1.00 97.94 211 PRO A N 1
ATOM 1374 C CA . PRO A 1 211 ? -19.265 -2.494 23.007 1.00 97.94 211 PRO A CA 1
ATOM 1375 C C . PRO A 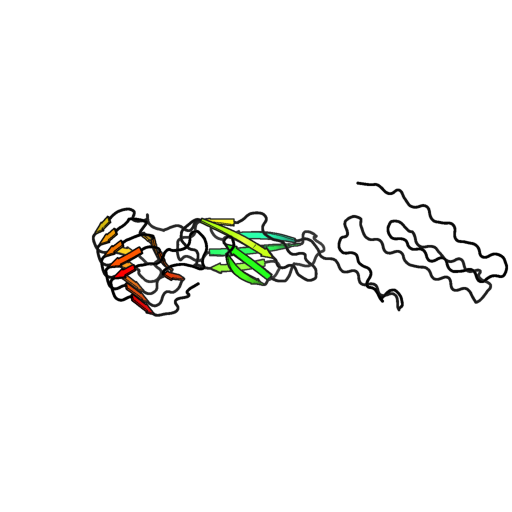1 211 ? -18.964 -2.028 21.576 1.00 97.94 211 PRO A C 1
ATOM 1377 O O . PRO A 1 211 ? -19.797 -1.380 20.939 1.00 97.94 211 PRO A O 1
ATOM 1380 N N . VAL A 1 212 ? -17.799 -2.413 21.057 1.00 98.50 212 VAL A N 1
ATOM 1381 C CA . VAL A 1 212 ? -17.385 -2.192 19.666 1.00 98.50 212 VAL A CA 1
ATOM 1382 C C . VAL A 1 212 ? -17.400 -3.524 18.927 1.00 98.50 212 VAL A C 1
ATOM 1384 O O . VAL A 1 212 ? -16.785 -4.497 19.360 1.00 98.50 212 VAL A O 1
ATOM 1387 N N . THR A 1 213 ? -18.110 -3.585 17.804 1.00 98.00 213 THR A N 1
ATOM 1388 C CA . THR A 1 213 ? -18.188 -4.774 16.945 1.00 98.00 213 THR A CA 1
ATOM 1389 C C . THR A 1 213 ? -17.796 -4.422 15.517 1.00 98.00 213 THR A C 1
ATOM 1391 O O . THR A 1 213 ? -18.459 -3.615 14.867 1.00 98.00 213 THR A O 1
ATOM 1394 N N . VAL A 1 214 ? -16.755 -5.058 14.990 1.00 97.69 214 VAL A N 1
ATOM 1395 C CA . VAL A 1 214 ? -16.381 -4.968 13.574 1.00 97.69 214 VAL A CA 1
ATOM 1396 C C . VAL A 1 214 ? -16.806 -6.263 12.896 1.00 97.69 214 VAL A C 1
ATOM 1398 O O . VAL A 1 214 ? -16.322 -7.342 13.240 1.00 97.69 214 VAL A O 1
ATOM 1401 N N . ARG A 1 215 ? -17.761 -6.159 11.966 1.00 96.25 215 ARG A N 1
ATOM 1402 C CA . ARG A 1 215 ? -18.280 -7.313 11.220 1.00 96.25 215 ARG A CA 1
ATOM 1403 C C . ARG A 1 215 ? -17.270 -7.790 10.165 1.00 96.25 215 ARG A C 1
ATOM 1405 O O . ARG A 1 215 ? -16.431 -6.994 9.736 1.00 96.25 215 ARG A O 1
ATOM 1412 N N . PRO A 1 216 ? -17.399 -9.037 9.669 1.00 95.38 216 PRO A N 1
ATOM 1413 C CA . PRO A 1 216 ? -16.557 -9.538 8.590 1.00 95.38 216 PRO A CA 1
ATOM 1414 C C . PRO A 1 216 ? -16.535 -8.604 7.378 1.00 95.38 216 PRO A C 1
ATOM 1416 O O . PRO A 1 216 ? -17.581 -8.109 6.944 1.00 95.38 216 PRO A O 1
ATOM 1419 N N . GLY A 1 217 ? -15.339 -8.344 6.852 1.00 93.06 217 GLY A N 1
ATOM 1420 C CA . GLY A 1 217 ? -15.092 -7.401 5.761 1.00 93.06 217 GLY A CA 1
ATOM 1421 C C . GLY A 1 217 ? -15.197 -5.916 6.140 1.00 93.06 217 GLY A C 1
ATOM 1422 O O . GLY A 1 217 ? -15.052 -5.070 5.264 1.00 93.06 217 GLY A O 1
ATOM 1423 N N . GLY A 1 218 ? -15.488 -5.576 7.398 1.00 96.44 218 GLY A N 1
ATOM 1424 C CA . GLY A 1 218 ? -15.399 -4.205 7.908 1.00 96.44 218 GLY A CA 1
ATOM 1425 C C . GLY A 1 218 ? -13.961 -3.824 8.262 1.00 96.44 218 GLY A C 1
ATOM 1426 O O . GLY A 1 218 ? -13.124 -4.703 8.487 1.00 96.44 218 GLY A O 1
ATOM 1427 N N . ALA A 1 219 ? -13.677 -2.524 8.322 1.00 96.69 219 ALA A N 1
ATOM 1428 C CA . ALA A 1 219 ? -12.366 -1.995 8.681 1.00 96.69 219 ALA A CA 1
ATOM 1429 C C . ALA A 1 219 ? -12.451 -0.911 9.766 1.00 96.69 219 ALA A C 1
ATOM 1431 O O . ALA A 1 219 ? -13.268 0.006 9.677 1.00 96.69 219 ALA A O 1
ATOM 1432 N N . LEU A 1 220 ? -11.598 -1.000 10.787 1.00 97.19 220 LEU A N 1
ATOM 1433 C CA . LEU A 1 220 ? -11.582 -0.051 11.905 1.00 97.19 220 LEU A CA 1
ATOM 1434 C C . LEU A 1 220 ? -10.164 0.447 12.177 1.00 97.19 220 LEU A C 1
ATOM 1436 O O . LEU A 1 220 ? -9.255 -0.355 12.385 1.00 97.19 220 LEU A O 1
ATOM 1440 N N . ALA A 1 221 ? -9.996 1.767 12.223 1.00 95.88 221 ALA A N 1
ATOM 1441 C CA . ALA A 1 221 ? -8.771 2.405 12.693 1.00 95.88 221 ALA A CA 1
ATOM 1442 C C . ALA A 1 221 ? -9.025 3.135 14.020 1.00 95.88 221 ALA A C 1
ATOM 1444 O O . ALA A 1 221 ? -9.913 3.980 14.112 1.00 95.88 221 ALA A O 1
ATOM 1445 N N . VAL A 1 222 ? -8.242 2.822 15.047 1.00 96.00 222 VAL A N 1
ATOM 1446 C CA . VAL A 1 222 ? -8.280 3.454 16.369 1.00 96.00 222 VAL A CA 1
ATOM 1447 C C . VAL A 1 222 ? -6.981 4.234 16.540 1.00 96.00 222 VAL A C 1
ATOM 1449 O O . VAL A 1 222 ? -5.908 3.644 16.644 1.00 96.00 222 VAL A O 1
ATOM 1452 N N . LEU A 1 223 ? -7.063 5.561 16.485 1.00 93.44 223 LEU A N 1
ATOM 1453 C CA . LEU A 1 223 ? -5.912 6.453 16.355 1.00 93.44 223 LEU A CA 1
ATOM 1454 C C . LEU A 1 223 ? -5.919 7.455 17.509 1.00 93.44 223 LEU A C 1
ATOM 1456 O O . LEU A 1 223 ? -6.641 8.441 17.460 1.00 93.44 223 LEU A O 1
ATOM 1460 N N . GLY A 1 224 ? -5.125 7.222 18.550 1.00 92.75 224 GLY A N 1
ATOM 1461 C CA . GLY A 1 224 ? -5.059 8.094 19.724 1.00 92.75 224 GLY A CA 1
ATOM 1462 C C . GLY A 1 224 ? -6.366 8.177 20.517 1.00 92.75 224 GLY A C 1
ATOM 1463 O O . GLY A 1 224 ? -6.634 9.220 21.115 1.00 92.75 224 GLY A O 1
ATOM 1464 N N . ALA A 1 225 ? -7.202 7.138 20.473 1.00 95.62 225 ALA A N 1
ATOM 1465 C CA . ALA A 1 225 ? -8.530 7.128 21.087 1.00 95.62 225 ALA A CA 1
ATOM 1466 C C . ALA A 1 225 ? -8.566 6.281 22.370 1.00 95.62 225 ALA A C 1
ATOM 1468 O O . ALA A 1 225 ? -7.653 5.497 22.643 1.00 95.62 225 ALA A O 1
ATOM 1469 N N . GLN A 1 226 ? -9.618 6.450 23.169 1.00 97.75 226 GLN A N 1
ATOM 1470 C CA . GLN A 1 226 ? -9.912 5.606 24.332 1.00 97.75 226 GLN A CA 1
ATOM 1471 C C . GLN A 1 226 ? -11.136 4.736 24.031 1.00 97.75 226 GLN A C 1
ATOM 1473 O O . GLN A 1 226 ? -12.164 5.249 23.588 1.00 97.75 226 GLN A O 1
ATOM 1478 N N . VAL A 1 227 ? -11.043 3.429 24.261 1.00 98.12 227 VAL A N 1
ATOM 1479 C CA . VAL A 1 227 ? -12.163 2.493 24.090 1.00 98.12 227 VAL A CA 1
ATOM 1480 C C . VAL A 1 227 ? -12.468 1.849 25.434 1.00 98.12 227 VAL A C 1
ATOM 1482 O O . VAL A 1 227 ? -11.696 1.018 25.903 1.00 98.12 227 VAL A O 1
ATOM 1485 N N . HIS A 1 228 ? -13.604 2.201 26.031 1.00 98.19 228 HIS A N 1
ATOM 1486 C CA . HIS A 1 228 ? -14.076 1.627 27.287 1.00 98.19 228 HIS A CA 1
ATOM 1487 C C . HIS A 1 228 ? -15.195 0.618 27.001 1.00 98.19 228 HIS A C 1
ATOM 1489 O O . HIS A 1 228 ? -16.317 0.981 26.642 1.00 98.19 228 HIS A O 1
ATOM 1495 N N . GLY A 1 229 ? -14.905 -0.671 27.160 1.00 97.44 229 GLY A N 1
ATOM 1496 C CA . GLY A 1 229 ? -15.824 -1.764 26.849 1.00 97.44 229 GLY A CA 1
ATOM 1497 C C . GLY A 1 229 ? -15.199 -2.851 25.970 1.00 97.44 229 GLY A C 1
ATOM 1498 O O . GLY A 1 229 ? -14.037 -2.760 25.578 1.00 97.44 229 GLY A O 1
ATOM 1499 N N . PRO A 1 230 ? -15.950 -3.927 25.676 1.00 97.81 230 PRO A N 1
ATOM 1500 C CA . PRO A 1 230 ? -15.442 -5.020 24.857 1.00 97.81 230 PRO A CA 1
ATOM 1501 C C . PRO A 1 230 ? -15.305 -4.601 23.386 1.00 97.81 230 PRO A C 1
ATOM 1503 O O . PRO A 1 230 ? -16.243 -4.043 22.814 1.00 97.81 230 PRO A O 1
ATOM 1506 N N . LEU A 1 231 ? -14.178 -4.943 22.755 1.00 98.19 231 LEU A N 1
ATOM 1507 C CA . LEU A 1 231 ? -13.966 -4.825 21.310 1.00 98.19 231 LEU A CA 1
ATOM 1508 C C . LEU A 1 231 ? -13.859 -6.217 20.689 1.00 98.19 231 LEU A C 1
ATOM 1510 O O . LEU A 1 231 ? -12.994 -7.008 21.064 1.00 98.19 231 LEU A O 1
ATOM 1514 N N . SER A 1 232 ? -14.714 -6.504 19.711 1.00 97.06 232 SER A N 1
ATOM 1515 C CA . SER A 1 232 ? -14.679 -7.735 18.918 1.00 97.06 232 SER A CA 1
ATOM 1516 C C . SER A 1 232 ? -14.571 -7.396 17.434 1.00 97.06 232 SER A C 1
ATOM 1518 O O . SER A 1 232 ? -15.363 -6.619 16.898 1.00 97.06 232 SER A O 1
ATOM 1520 N N . ALA A 1 233 ? -13.562 -7.964 16.784 1.00 95.38 233 ALA A N 1
ATOM 1521 C CA . ALA A 1 233 ? -13.250 -7.782 15.379 1.00 95.38 233 ALA A CA 1
ATOM 1522 C C . ALA A 1 233 ? -13.035 -9.154 14.733 1.00 95.38 233 ALA A C 1
ATOM 1524 O O . ALA A 1 233 ? -11.955 -9.734 14.829 1.00 95.38 233 ALA A O 1
ATOM 1525 N N . ASP A 1 234 ? -14.066 -9.671 14.068 1.00 93.69 234 ASP A N 1
ATOM 1526 C CA . ASP A 1 234 ? -14.050 -11.017 13.495 1.00 93.69 234 ASP A CA 1
ATOM 1527 C C . ASP A 1 234 ? -14.137 -10.951 11.966 1.00 93.69 234 ASP A C 1
ATOM 1529 O O . ASP A 1 234 ? -15.062 -10.355 11.414 1.00 93.69 234 ASP A O 1
ATOM 1533 N N . GLY A 1 235 ? -13.185 -11.560 11.255 1.00 92.94 235 GLY A N 1
ATOM 1534 C CA . GLY A 1 235 ? -13.188 -11.581 9.788 1.00 92.94 235 GLY A CA 1
ATOM 1535 C C . GLY A 1 235 ? -12.910 -10.226 9.133 1.00 92.94 235 GLY A C 1
ATOM 1536 O O . GLY A 1 235 ? -13.340 -10.000 8.003 1.00 92.94 235 GLY A O 1
ATOM 1537 N N . VAL A 1 236 ? -12.280 -9.291 9.847 1.00 94.38 236 VAL A N 1
ATOM 1538 C CA . VAL A 1 236 ? -12.121 -7.896 9.406 1.00 94.38 236 VAL A CA 1
ATOM 1539 C C . VAL A 1 236 ? -11.227 -7.759 8.175 1.00 94.38 236 VAL A C 1
ATOM 1541 O O . VAL A 1 236 ? -10.263 -8.509 8.010 1.00 94.38 236 VAL A O 1
ATOM 1544 N N . ALA A 1 237 ? -11.548 -6.781 7.324 1.00 93.88 237 ALA A N 1
ATOM 1545 C CA . ALA A 1 237 ? -10.741 -6.428 6.157 1.00 93.88 237 ALA A CA 1
ATOM 1546 C C . ALA A 1 237 ? -9.470 -5.669 6.556 1.00 93.88 237 ALA A C 1
ATOM 1548 O O . ALA A 1 237 ? -8.417 -5.899 5.976 1.00 93.88 237 ALA A O 1
ATOM 1549 N N . ALA A 1 238 ? -9.554 -4.807 7.572 1.00 93.31 238 ALA A N 1
ATOM 1550 C CA . ALA A 1 238 ? -8.379 -4.234 8.212 1.00 93.31 238 ALA A CA 1
ATOM 1551 C C . ALA A 1 238 ? -8.671 -3.791 9.650 1.00 93.31 238 ALA A C 1
ATOM 1553 O O . ALA A 1 238 ? -9.781 -3.366 9.977 1.00 93.31 238 ALA A O 1
ATOM 1554 N N . PHE A 1 239 ? -7.667 -3.856 10.513 1.00 94.25 239 PHE A N 1
ATOM 1555 C CA . PHE A 1 239 ? -7.726 -3.297 11.857 1.00 94.25 239 PHE A CA 1
ATOM 1556 C C . PHE A 1 239 ? -6.409 -2.610 12.184 1.00 94.25 239 PHE A C 1
ATOM 1558 O O . PHE A 1 239 ? -5.358 -3.237 12.109 1.00 94.25 239 PHE A O 1
ATOM 1565 N N . THR A 1 240 ? -6.469 -1.348 12.591 1.00 93.38 240 THR A N 1
ATOM 1566 C CA . THR A 1 240 ? -5.294 -0.618 13.070 1.00 93.38 240 THR A CA 1
ATOM 1567 C C . THR A 1 240 ? -5.586 -0.016 14.433 1.00 93.38 240 THR A C 1
ATOM 1569 O O . THR A 1 240 ? -6.620 0.621 14.615 1.00 93.38 240 THR A O 1
ATOM 1572 N N . ALA A 1 241 ? -4.663 -0.171 15.377 1.00 93.06 241 ALA A N 1
ATOM 1573 C CA . ALA A 1 241 ? -4.681 0.510 16.663 1.00 93.06 241 ALA A CA 1
ATOM 1574 C C . ALA A 1 241 ? -3.334 1.194 16.908 1.00 93.06 241 ALA A C 1
ATOM 1576 O O . ALA A 1 241 ? -2.306 0.514 16.961 1.00 93.06 241 ALA A O 1
ATOM 1577 N N . CYS A 1 242 ? -3.354 2.515 17.084 1.00 91.06 242 CYS A N 1
ATOM 1578 C CA . CYS A 1 242 ? -2.175 3.358 17.269 1.00 91.06 242 CYS A CA 1
ATOM 1579 C C . CYS A 1 242 ? -2.376 4.339 18.413 1.00 91.06 242 CYS A C 1
ATOM 1581 O O . CYS A 1 242 ? -3.361 5.073 18.416 1.00 91.06 242 CYS A O 1
ATOM 1583 N N . GLY A 1 243 ? -1.443 4.392 19.363 1.00 91.62 243 GLY A N 1
ATOM 1584 C CA . GLY A 1 243 ? -1.450 5.368 20.457 1.00 91.62 243 GLY A CA 1
ATOM 1585 C C . GLY A 1 243 ? -2.712 5.348 21.316 1.00 91.62 243 GLY A C 1
ATOM 1586 O O . GLY A 1 243 ? -3.069 6.379 21.877 1.00 91.62 243 GLY A O 1
ATOM 1587 N N . SER A 1 244 ? -3.432 4.227 21.348 1.00 94.81 244 SER A N 1
ATOM 1588 C CA . SER A 1 244 ? -4.783 4.144 21.905 1.00 94.81 244 SER A CA 1
ATOM 1589 C C . SER A 1 244 ? -4.815 3.350 23.208 1.00 94.81 244 SER A C 1
ATOM 1591 O O . SER A 1 244 ? -3.960 2.491 23.443 1.00 94.81 244 SER A O 1
ATOM 1593 N N . THR A 1 245 ? -5.818 3.616 24.043 1.00 96.69 245 THR A N 1
ATOM 1594 C CA . THR A 1 245 ? -6.073 2.850 25.272 1.00 96.69 245 THR A CA 1
ATOM 1595 C C . THR A 1 245 ? -7.341 2.028 25.115 1.00 96.69 245 THR A C 1
ATOM 1597 O O . THR A 1 245 ? -8.351 2.519 24.609 1.00 96.69 245 THR A O 1
ATOM 1600 N N . PHE A 1 246 ? -7.291 0.784 25.575 1.00 97.69 246 PHE A N 1
ATOM 1601 C CA . PHE A 1 246 ? -8.420 -0.134 25.589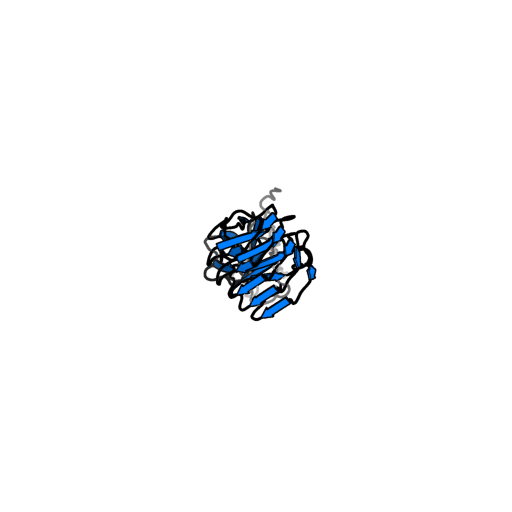 1.00 97.69 246 PHE A CA 1
ATOM 1602 C C . PHE A 1 246 ? -8.689 -0.598 27.021 1.00 97.69 246 PHE A C 1
ATOM 1604 O O . PHE A 1 246 ? -7.902 -1.360 27.585 1.00 97.69 246 PHE A O 1
ATOM 1611 N N . ASP A 1 247 ? -9.813 -0.177 27.588 1.00 97.69 247 ASP A N 1
ATOM 1612 C CA . ASP A 1 247 ? -10.309 -0.567 28.907 1.00 97.69 247 ASP A CA 1
ATOM 1613 C C . ASP A 1 247 ? -11.419 -1.607 28.757 1.00 97.69 247 ASP A C 1
ATOM 1615 O O . ASP A 1 247 ? -12.615 -1.307 28.741 1.00 97.69 247 ASP A O 1
ATOM 1619 N N . GLY A 1 248 ? -11.009 -2.862 28.599 1.00 96.56 248 GLY A N 1
ATOM 1620 C CA . GLY A 1 248 ? -11.908 -3.979 28.342 1.00 96.56 248 GLY A CA 1
ATOM 1621 C C . GLY A 1 248 ? -11.238 -5.103 27.552 1.00 96.56 248 GLY A C 1
ATOM 1622 O O . GLY A 1 248 ? -10.073 -4.996 27.162 1.00 96.56 248 GLY A O 1
ATOM 1623 N N . PRO A 1 249 ? -11.947 -6.223 27.331 1.00 97.19 249 PRO A N 1
ATOM 1624 C CA . PRO A 1 249 ? -11.434 -7.311 26.511 1.00 97.19 249 PRO A CA 1
ATOM 1625 C C . PRO A 1 249 ? -11.398 -6.904 25.033 1.00 97.19 249 PRO A C 1
ATOM 1627 O O . PRO A 1 249 ? -12.390 -6.415 24.491 1.00 97.19 249 PRO A O 1
ATOM 1630 N N . VAL A 1 250 ? -10.274 -7.169 24.369 1.00 97.06 250 VAL A N 1
ATOM 1631 C CA . VAL A 1 250 ? -10.084 -6.942 22.932 1.00 97.06 250 VAL A CA 1
ATOM 1632 C C . VAL A 1 250 ? -9.859 -8.282 22.249 1.00 97.06 250 VAL A C 1
ATOM 1634 O O . VAL A 1 250 ? -8.972 -9.043 22.633 1.00 97.06 250 VAL A O 1
ATOM 1637 N N . SER A 1 251 ? -10.653 -8.580 21.226 1.00 95.38 251 SER A N 1
ATOM 1638 C CA . SER A 1 251 ? -10.537 -9.802 20.438 1.00 95.38 251 SER A CA 1
ATOM 1639 C C . SER A 1 251 ? -10.505 -9.477 18.952 1.00 95.38 251 SER A C 1
ATOM 1641 O O . SER A 1 251 ? -11.447 -8.884 18.434 1.00 95.38 251 SER A O 1
ATOM 1643 N N . VAL A 1 252 ? -9.457 -9.928 18.262 1.00 94.31 252 VAL A N 1
ATOM 1644 C CA . VAL A 1 252 ? -9.346 -9.888 16.800 1.00 94.31 252 VAL A CA 1
ATOM 1645 C C . VAL A 1 252 ? -9.181 -11.320 16.293 1.00 94.31 252 VAL A C 1
ATOM 1647 O O . VAL A 1 252 ? -8.166 -11.962 16.578 1.00 94.31 252 VAL A O 1
ATOM 1650 N N . ASN A 1 253 ? -10.171 -11.842 15.567 1.00 92.75 253 ASN A N 1
ATOM 1651 C CA . ASN A 1 253 ? -10.151 -13.218 15.067 1.00 92.75 253 ASN A CA 1
ATOM 1652 C C . ASN A 1 253 ? -10.335 -13.287 13.548 1.00 92.75 253 ASN A C 1
ATOM 1654 O O . ASN A 1 253 ? -11.238 -12.679 12.983 1.00 92.75 253 ASN A O 1
ATOM 1658 N N . GLY A 1 254 ? -9.522 -14.103 12.878 1.00 88.81 254 GLY A N 1
ATOM 1659 C CA . GLY A 1 254 ? -9.719 -14.484 11.480 1.00 88.81 254 GLY A CA 1
ATOM 1660 C C . GLY A 1 254 ? -9.696 -13.317 10.494 1.00 88.81 254 GLY A C 1
ATOM 1661 O O . GLY A 1 254 ? -10.417 -13.374 9.505 1.00 88.81 254 GLY A O 1
ATOM 1662 N N . ALA A 1 255 ? -8.922 -12.261 10.769 1.00 89.31 255 ALA A N 1
ATOM 1663 C CA . ALA A 1 255 ? -8.768 -11.139 9.846 1.00 89.31 255 ALA A CA 1
ATOM 1664 C C . ALA A 1 255 ? -8.350 -11.630 8.450 1.00 89.31 255 ALA A C 1
ATOM 1666 O O . ALA A 1 255 ? -7.506 -12.519 8.321 1.00 89.31 255 ALA A O 1
ATOM 1667 N N . VAL A 1 256 ? -8.975 -11.058 7.421 1.00 88.06 256 VAL A N 1
ATOM 1668 C CA . VAL A 1 256 ? -8.717 -11.395 6.011 1.00 88.06 256 VAL A CA 1
ATOM 1669 C C . VAL A 1 256 ? -7.771 -10.401 5.337 1.00 88.06 256 VAL A C 1
ATOM 1671 O O . VAL A 1 256 ? -7.278 -10.678 4.248 1.00 88.06 256 VAL A O 1
ATOM 1674 N N . GLY A 1 257 ? -7.508 -9.263 5.982 1.00 85.88 257 GLY A N 1
ATOM 1675 C CA . GLY A 1 257 ? -6.487 -8.305 5.567 1.00 85.88 257 GLY A CA 1
ATOM 1676 C C . GLY A 1 257 ? -5.617 -7.850 6.737 1.00 85.88 257 GLY A C 1
ATOM 1677 O O . GLY A 1 257 ? -5.329 -8.633 7.643 1.00 85.88 257 GLY A O 1
ATOM 1678 N N . SER A 1 258 ? -5.138 -6.607 6.696 1.00 86.38 258 SER A N 1
ATOM 1679 C CA . SER A 1 258 ? -4.072 -6.145 7.590 1.00 86.38 258 SER A CA 1
ATOM 1680 C C . SER A 1 258 ? -4.545 -5.944 9.031 1.00 86.38 258 SER A C 1
ATOM 1682 O O . SER A 1 258 ? -5.619 -5.408 9.294 1.00 86.38 258 SER A O 1
ATOM 1684 N N . VAL A 1 259 ? -3.711 -6.350 9.989 1.00 90.25 259 VAL A N 1
ATOM 1685 C CA . VAL A 1 259 ? -3.911 -6.071 11.414 1.00 90.25 259 VAL A CA 1
ATOM 1686 C C . VAL A 1 259 ? -2.635 -5.445 11.959 1.00 90.25 259 VAL A C 1
ATOM 1688 O O . VAL A 1 259 ? -1.608 -6.115 12.031 1.00 90.25 259 VAL A O 1
ATOM 1691 N N . LEU A 1 260 ? -2.707 -4.174 12.348 1.00 88.00 260 LEU A N 1
ATOM 1692 C CA . LEU A 1 260 ? -1.606 -3.423 12.945 1.00 88.00 260 LEU A CA 1
ATOM 1693 C C . LEU A 1 260 ? -1.975 -3.008 14.372 1.00 88.00 260 LEU A C 1
ATOM 1695 O O . LEU A 1 260 ? -2.977 -2.333 14.596 1.00 88.00 260 LEU A O 1
ATOM 1699 N N . ILE A 1 261 ? -1.168 -3.404 15.355 1.00 87.69 261 ILE A N 1
ATOM 1700 C CA . ILE A 1 261 ? -1.357 -3.024 16.760 1.00 87.69 261 ILE A CA 1
ATOM 1701 C C . ILE A 1 261 ? -0.011 -2.565 17.319 1.00 87.69 261 ILE A C 1
ATOM 1703 O O . ILE A 1 261 ? 0.807 -3.387 17.723 1.00 87.69 261 ILE A O 1
ATOM 1707 N N . GLY A 1 262 ? 0.188 -1.248 17.387 1.00 77.25 262 GLY A N 1
ATOM 1708 C CA . GLY A 1 262 ? 1.428 -0.634 17.872 1.00 77.25 262 GLY A CA 1
ATOM 1709 C C . GLY A 1 262 ? 2.378 -0.234 16.738 1.00 77.25 262 GLY A C 1
ATOM 1710 O O . GLY A 1 262 ? 1.964 -0.254 15.580 1.00 77.25 262 GLY A O 1
ATOM 1711 N N . PRO A 1 263 ? 3.623 0.167 17.059 1.00 66.56 263 PRO A N 1
ATOM 1712 C CA . PRO A 1 263 ? 4.545 0.733 16.079 1.00 66.56 263 PRO A CA 1
ATOM 1713 C C . PRO A 1 263 ? 4.767 -0.192 14.898 1.00 66.56 263 PRO A C 1
ATOM 1715 O O . PRO A 1 263 ? 5.129 -1.352 15.070 1.00 66.56 263 PRO A O 1
ATOM 1718 N N . GLY A 1 264 ? 4.528 0.373 13.710 1.00 60.44 264 GLY A N 1
ATOM 1719 C CA . GLY A 1 264 ? 5.076 -0.143 12.466 1.00 60.44 264 GLY A CA 1
ATOM 1720 C C . GLY A 1 264 ? 6.597 0.034 12.437 1.00 60.44 264 GLY A C 1
ATOM 1721 O O . GLY A 1 264 ? 7.224 0.380 13.437 1.00 60.44 264 GLY A O 1
ATOM 1722 N N . SER A 1 265 ? 7.189 -0.232 11.280 1.00 51.91 265 SER A N 1
ATOM 1723 C CA . SER A 1 265 ? 8.613 -0.506 11.040 1.00 51.91 265 SER A CA 1
ATOM 1724 C C . SER A 1 265 ? 9.665 0.584 11.375 1.00 51.91 265 SER A C 1
ATOM 1726 O O . SER A 1 265 ? 10.803 0.477 10.919 1.00 51.91 265 SER A O 1
ATOM 1728 N N . GLY A 1 266 ? 9.368 1.611 12.172 1.00 45.72 266 GLY A N 1
ATOM 1729 C CA . GLY A 1 266 ? 10.325 2.584 12.720 1.00 45.72 266 GLY A CA 1
ATOM 1730 C C . GLY A 1 266 ? 10.461 3.922 11.973 1.00 45.72 266 GLY A C 1
ATOM 1731 O O . GLY A 1 266 ? 11.493 4.583 12.116 1.00 45.72 266 GLY A O 1
ATOM 1732 N N . THR A 1 267 ? 9.473 4.348 11.184 1.00 42.44 267 THR A N 1
ATOM 1733 C CA . THR A 1 267 ? 9.469 5.634 10.463 1.00 42.44 267 THR A CA 1
ATOM 1734 C C . THR A 1 267 ? 8.781 6.785 11.233 1.00 42.44 267 THR A C 1
ATOM 1736 O O . THR A 1 267 ? 7.827 6.576 11.979 1.00 42.44 267 THR A O 1
ATOM 1739 N N . PRO A 1 268 ? 9.223 8.054 11.093 1.00 33.81 268 PRO A N 1
ATOM 1740 C CA . PRO A 1 268 ? 8.516 9.203 11.672 1.00 33.81 268 PRO A CA 1
ATOM 1741 C C . PRO A 1 268 ? 7.104 9.334 11.070 1.00 33.81 268 PRO A C 1
ATOM 1743 O O . PRO A 1 268 ? 6.971 9.559 9.872 1.00 33.81 268 PRO A O 1
ATOM 1746 N N . GLY A 1 269 ? 6.059 9.190 11.893 1.00 52.66 269 GLY A N 1
ATOM 1747 C CA . GLY A 1 269 ? 4.666 9.003 11.442 1.00 52.66 269 GLY A CA 1
ATOM 1748 C C . GLY A 1 269 ? 4.069 7.653 11.856 1.00 52.66 269 GLY A C 1
ATOM 1749 O O . GLY A 1 269 ? 2.878 7.419 11.664 1.00 52.66 269 GLY A O 1
ATOM 1750 N N . ASP A 1 270 ? 4.883 6.795 12.469 1.00 65.06 270 ASP A N 1
ATOM 1751 C CA . ASP A 1 270 ? 4.463 5.486 12.932 1.00 65.06 270 ASP A CA 1
ATOM 1752 C C . ASP A 1 270 ? 3.422 5.505 14.046 1.00 65.06 270 ASP A C 1
ATOM 1754 O O . ASP A 1 270 ? 3.354 6.366 14.927 1.00 65.06 270 ASP A O 1
ATOM 1758 N N . CYS A 1 271 ? 2.648 4.432 14.008 1.00 75.81 271 CYS A N 1
ATOM 1759 C CA . CYS A 1 271 ? 1.678 4.023 14.995 1.00 75.81 271 CYS A CA 1
ATOM 1760 C C . CYS A 1 271 ? 2.278 4.012 16.419 1.00 75.81 271 CYS A C 1
ATOM 1762 O O . CYS A 1 271 ? 3.139 3.206 16.738 1.00 75.81 271 CYS A O 1
ATOM 1764 N N . ALA A 1 272 ? 1.855 4.892 17.328 1.00 81.19 272 ALA A N 1
ATOM 1765 C CA . ALA A 1 272 ? 2.355 4.827 18.706 1.00 81.19 272 ALA A CA 1
ATOM 1766 C C . ALA A 1 272 ? 1.908 3.525 19.413 1.00 81.19 272 ALA A C 1
ATOM 1768 O O . ALA A 1 272 ? 0.919 2.895 19.029 1.00 81.19 272 ALA A O 1
ATOM 1769 N N . GLY A 1 273 ? 2.623 3.119 20.468 1.00 86.38 273 GLY A N 1
ATOM 1770 C CA . GLY A 1 273 ? 2.241 1.963 21.286 1.00 86.38 273 GLY A CA 1
ATOM 1771 C C . GLY A 1 273 ? 0.851 2.122 21.915 1.00 86.38 273 GLY A C 1
ATOM 1772 O O . GLY A 1 273 ? 0.429 3.234 22.222 1.00 86.38 273 GLY A O 1
ATOM 1773 N N . ASN A 1 274 ? 0.144 1.007 22.103 1.00 91.38 274 ASN A N 1
ATOM 1774 C CA . ASN A 1 274 ? -1.185 0.985 22.719 1.00 91.38 274 ASN A CA 1
ATOM 1775 C C . ASN A 1 274 ? -1.119 0.509 24.174 1.00 91.38 274 ASN A C 1
ATOM 1777 O O . ASN A 1 274 ? -0.241 -0.279 24.533 1.00 91.38 274 ASN A O 1
ATOM 1781 N N . THR A 1 275 ? -2.100 0.916 24.977 1.00 94.69 275 THR A N 1
ATOM 1782 C CA . THR A 1 275 ? -2.277 0.464 26.362 1.00 94.69 275 THR A CA 1
ATOM 1783 C C . THR A 1 275 ? -3.518 -0.421 26.458 1.00 94.69 275 THR A C 1
ATOM 1785 O O . THR A 1 275 ? -4.600 -0.015 26.047 1.00 94.69 275 THR A O 1
ATOM 1788 N N . PHE A 1 276 ? -3.383 -1.627 27.013 1.00 95.94 276 PHE A N 1
ATOM 1789 C CA . PHE A 1 276 ? -4.500 -2.559 27.195 1.00 95.94 276 PHE A CA 1
ATOM 1790 C C . PHE A 1 276 ? -4.734 -2.835 28.683 1.00 95.94 276 PHE A C 1
ATOM 1792 O O . PHE A 1 276 ? -3.894 -3.432 29.358 1.00 95.94 276 PHE A O 1
ATOM 1799 N N . HIS A 1 277 ? -5.901 -2.440 29.181 1.00 95.81 277 HIS A N 1
ATOM 1800 C CA . HIS A 1 277 ? -6.411 -2.733 30.517 1.00 95.81 277 HIS A CA 1
ATOM 1801 C C . HIS A 1 277 ? -7.459 -3.856 30.431 1.00 95.81 277 HIS A C 1
ATOM 1803 O O . HIS A 1 277 ? -8.652 -3.666 30.658 1.00 95.81 277 HIS A O 1
ATOM 1809 N N . GLY A 1 278 ? -7.008 -5.053 30.052 1.00 94.00 278 GLY A N 1
ATOM 1810 C CA . GLY A 1 278 ? -7.866 -6.220 29.848 1.00 94.00 278 GLY A CA 1
ATOM 1811 C C . GLY A 1 278 ? -7.181 -7.305 29.013 1.00 94.00 278 GLY A C 1
ATOM 1812 O O . GLY A 1 278 ? -6.029 -7.138 28.607 1.00 94.00 278 GLY A O 1
ATOM 1813 N N . PRO A 1 279 ? -7.851 -8.443 28.761 1.00 94.69 279 PRO A N 1
ATOM 1814 C CA . PRO A 1 279 ? -7.290 -9.488 27.915 1.00 94.69 279 PRO A CA 1
ATOM 1815 C C . PRO A 1 279 ? -7.285 -9.060 26.440 1.00 94.69 279 PRO A C 1
ATOM 1817 O O . PRO A 1 279 ? -8.302 -8.606 25.917 1.00 94.69 279 PRO A O 1
ATOM 1820 N N . LEU A 1 280 ? -6.158 -9.284 25.76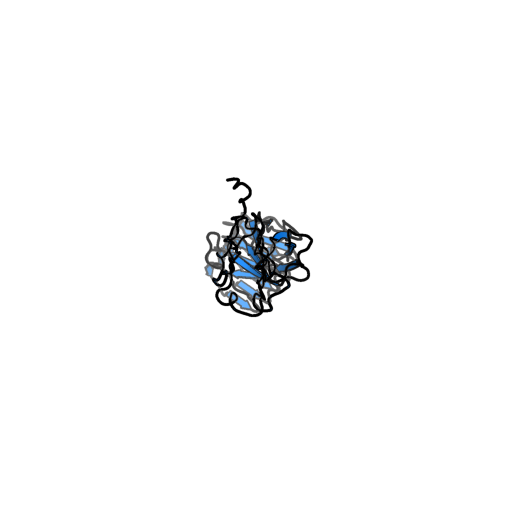2 1.00 93.69 280 LEU A N 1
ATOM 1821 C CA . LEU A 1 280 ? -6.013 -9.163 24.311 1.00 93.69 280 LEU A CA 1
ATOM 1822 C C . LEU A 1 280 ? -5.942 -10.565 23.693 1.00 93.69 280 LEU A C 1
ATOM 1824 O O . LEU A 1 280 ? -5.060 -11.354 24.030 1.00 93.69 280 LEU A O 1
ATOM 1828 N N . THR A 1 281 ? -6.865 -10.878 22.787 1.00 92.69 281 THR A N 1
ATOM 1829 C CA . THR A 1 281 ? -6.898 -12.141 22.041 1.00 92.69 281 THR A CA 1
ATOM 1830 C C . THR A 1 281 ? -6.703 -11.872 20.558 1.00 92.69 281 THR A C 1
ATOM 1832 O O . THR A 1 281 ? -7.491 -11.158 19.947 1.00 92.69 281 THR A O 1
ATOM 1835 N N . LEU A 1 282 ? -5.675 -12.485 19.972 1.00 90.62 282 LEU A N 1
ATOM 1836 C CA . LEU A 1 282 ? -5.402 -12.452 18.538 1.00 90.62 282 LEU A CA 1
ATOM 1837 C C . LEU A 1 282 ? -5.406 -13.890 18.013 1.00 90.62 282 LEU A C 1
ATOM 1839 O O . LEU A 1 282 ? -4.645 -14.726 18.508 1.00 90.62 282 LEU A O 1
ATOM 1843 N N . ARG A 1 283 ? -6.271 -14.209 17.047 1.00 84.81 283 ARG A N 1
ATOM 1844 C CA . ARG A 1 283 ? -6.336 -15.549 16.434 1.00 84.81 283 ARG A CA 1
ATOM 1845 C C . ARG A 1 283 ? -6.434 -15.450 14.915 1.00 84.81 283 ARG A C 1
ATOM 1847 O O . ARG A 1 283 ? -7.320 -14.780 14.406 1.00 84.81 283 ARG A O 1
ATOM 1854 N N . GLY A 1 284 ? -5.582 -16.172 14.187 1.00 69.75 284 GLY A N 1
ATOM 1855 C CA . GLY A 1 284 ? -5.554 -16.190 12.715 1.00 69.75 284 GLY A CA 1
ATOM 1856 C C . GLY A 1 284 ? -4.236 -15.669 12.137 1.00 69.75 284 GLY A C 1
ATOM 1857 O O . GLY A 1 284 ? -3.275 -15.467 12.877 1.00 69.75 284 GLY A O 1
ATOM 1858 N N . HIS A 1 285 ? -4.183 -15.469 10.816 1.00 58.78 285 HIS A N 1
ATOM 1859 C CA . HIS A 1 285 ? -3.024 -14.879 10.137 1.00 58.78 285 HIS A CA 1
ATOM 1860 C C . HIS A 1 285 ? -2.960 -13.370 10.413 1.00 58.78 285 HIS A C 1
ATOM 1862 O O . HIS A 1 285 ? -3.472 -12.557 9.654 1.00 58.78 285 HIS A O 1
ATOM 1868 N N . VAL A 1 286 ? -2.334 -13.000 11.528 1.00 51.47 286 VAL A N 1
ATOM 1869 C CA . VAL A 1 286 ? -1.933 -11.620 11.818 1.00 51.47 286 VAL A CA 1
ATOM 1870 C C . VAL A 1 286 ? -0.560 -11.417 11.177 1.00 51.47 286 VAL A C 1
ATOM 1872 O O . VAL A 1 286 ? 0.438 -11.920 11.688 1.00 51.47 286 VAL A O 1
ATOM 1875 N N . THR A 1 287 ? -0.490 -10.746 10.027 1.00 45.97 287 THR A N 1
ATOM 1876 C CA . THR A 1 287 ? 0.795 -10.309 9.459 1.00 45.97 287 THR A CA 1
ATOM 1877 C C . THR A 1 287 ? 1.210 -9.007 10.137 1.00 45.97 287 THR A C 1
ATOM 1879 O O . THR A 1 287 ? 0.695 -7.948 9.789 1.00 45.97 287 THR A O 1
ATOM 1882 N N . SER A 1 288 ? 2.109 -9.091 11.117 1.00 34.94 288 SER A N 1
ATOM 1883 C CA . SER A 1 288 ? 2.857 -7.934 11.620 1.00 34.94 288 SER A CA 1
ATOM 1884 C C . SER A 1 288 ? 3.955 -7.575 10.614 1.00 34.94 288 SER A C 1
ATOM 1886 O O . SER A 1 288 ? 4.732 -8.463 10.253 1.00 34.94 288 SER A O 1
ATOM 1888 N N . TRP A 1 289 ? 4.019 -6.314 10.188 1.00 37.72 289 TRP A N 1
ATOM 1889 C CA . TRP A 1 289 ? 5.132 -5.737 9.426 1.00 37.72 289 TRP A CA 1
ATOM 1890 C C . TRP A 1 289 ? 5.819 -4.673 10.273 1.00 37.72 289 TRP A C 1
ATOM 1892 O O . TRP A 1 289 ? 5.078 -3.889 10.910 1.00 37.72 289 TRP A O 1
#

Radius of gyration: 33.87 Å; chains: 1; bounding box: 89×38×89 Å